Protein AF-A0A165GJ46-F1 (afdb_monomer_lite)

Radius of gyration: 22.39 Å; chains: 1; bounding box: 51×37×83 Å

Secondary structure (DSSP, 8-state):
---SSSTTSHHHHHHHHHHTT-HHHHHHHHHHHHTSSS-S-HHHHHHHHHHHHHHHHHHT-HHHHHHHHHHHGGGTTT-HHHHHHHHHHHHHTT-HHHHHHHHHHHHHSS---HHHHHHHHHHHHHHHHH-SSHHHHHHHHHHHHHHHHHHHHS---SSS---PPP-----------HHHHHHHHHTTT--HHHHHHHHHHHHTTSPPGGGGTT-PPP------

Structure (mmCIF, N/CA/C/O backbone):
data_AF-A0A165GJ46-F1
#
_entry.id   AF-A0A165GJ46-F1
#
loop_
_atom_site.group_PDB
_atom_site.id
_atom_site.type_symbol
_atom_site.label_atom_id
_atom_site.label_alt_id
_atom_site.label_comp_id
_atom_site.label_asym_id
_atom_site.label_entity_id
_atom_site.label_seq_id
_atom_site.pdbx_PDB_ins_code
_atom_site.Cartn_x
_atom_site.Cartn_y
_atom_site.Cartn_z
_atom_site.occupancy
_atom_site.B_iso_or_equiv
_atom_site.auth_seq_id
_atom_site.auth_comp_id
_atom_site.auth_asym_id
_atom_site.auth_atom_id
_atom_site.pdbx_PDB_model_num
ATOM 1 N N . MET A 1 1 ? 28.732 -17.427 -25.981 1.00 41.09 1 MET A N 1
ATOM 2 C CA . MET A 1 1 ? 28.728 -16.667 -24.711 1.00 41.09 1 MET A CA 1
ATOM 3 C C . MET A 1 1 ? 28.560 -15.181 -25.015 1.00 41.09 1 MET A C 1
ATOM 5 O O . MET A 1 1 ? 29.563 -14.546 -25.290 1.00 41.09 1 MET A O 1
ATOM 9 N N . SER A 1 2 ? 27.341 -14.629 -25.014 1.00 41.34 2 SER A N 1
ATOM 10 C CA . SER A 1 2 ? 27.126 -13.177 -24.826 1.00 41.34 2 SER A CA 1
ATOM 11 C C . SER A 1 2 ? 25.634 -12.867 -24.630 1.00 41.34 2 SER A C 1
ATOM 13 O O . SER A 1 2 ? 24.971 -12.357 -25.520 1.00 41.34 2 SER A O 1
ATOM 15 N N . ALA A 1 3 ? 25.087 -13.240 -23.472 1.00 45.38 3 ALA A N 1
ATOM 16 C CA . ALA A 1 3 ? 23.724 -12.874 -23.059 1.00 45.38 3 ALA A CA 1
ATOM 17 C C . ALA A 1 3 ? 23.723 -11.957 -21.817 1.00 45.38 3 ALA A C 1
ATOM 19 O O . ALA A 1 3 ? 22.682 -11.662 -21.254 1.00 45.38 3 ALA A O 1
ATOM 20 N N . LYS A 1 4 ? 24.901 -11.499 -21.362 1.00 46.06 4 LYS A N 1
ATOM 21 C CA . LYS A 1 4 ? 25.075 -10.745 -20.102 1.00 46.06 4 LYS A CA 1
ATOM 22 C C . LYS A 1 4 ? 25.190 -9.222 -20.269 1.00 46.06 4 LYS A C 1
ATOM 24 O O . LYS A 1 4 ? 25.465 -8.537 -19.289 1.00 46.06 4 LYS A O 1
ATOM 29 N N . MET A 1 5 ? 25.024 -8.684 -21.481 1.00 44.44 5 MET A N 1
ATOM 30 C CA . MET A 1 5 ? 25.281 -7.261 -21.771 1.00 44.44 5 MET A CA 1
ATOM 31 C C . MET A 1 5 ? 24.045 -6.453 -22.201 1.00 44.44 5 MET A C 1
ATOM 33 O O . MET A 1 5 ? 24.170 -5.250 -22.395 1.00 44.44 5 MET A O 1
ATOM 37 N N . VAL A 1 6 ? 22.867 -7.080 -22.311 1.00 49.38 6 VAL A N 1
ATOM 38 C CA . VAL A 1 6 ? 21.613 -6.415 -22.733 1.00 49.38 6 VAL A CA 1
ATOM 39 C C . VAL A 1 6 ? 20.803 -5.884 -21.536 1.00 49.38 6 VAL A C 1
ATOM 41 O O . VAL A 1 6 ? 20.175 -4.836 -21.642 1.00 49.38 6 VAL A O 1
ATOM 44 N N . MET A 1 7 ? 20.982 -6.494 -20.358 1.00 48.94 7 MET A N 1
ATOM 45 C CA . MET A 1 7 ? 20.352 -6.182 -19.059 1.00 48.94 7 MET A CA 1
ATOM 46 C C . MET A 1 7 ? 20.616 -4.767 -18.482 1.00 48.94 7 MET A C 1
ATOM 48 O O . MET A 1 7 ? 20.372 -4.521 -17.305 1.00 48.94 7 MET A O 1
ATOM 52 N N . LYS A 1 8 ? 21.207 -3.835 -19.243 1.00 59.28 8 LYS A N 1
ATOM 53 C CA . LYS A 1 8 ? 21.645 -2.519 -18.733 1.00 59.28 8 LYS A CA 1
ATOM 54 C C . LYS A 1 8 ? 21.019 -1.313 -19.421 1.00 59.28 8 LYS A C 1
ATOM 56 O O . LYS A 1 8 ? 21.203 -0.212 -18.913 1.00 59.28 8 LYS A O 1
ATOM 61 N N . THR A 1 9 ? 20.312 -1.480 -20.537 1.00 75.50 9 THR A N 1
ATOM 62 C CA . THR A 1 9 ? 19.780 -0.320 -21.270 1.00 75.50 9 THR A CA 1
ATOM 63 C C . THR A 1 9 ? 18.402 0.081 -20.755 1.00 75.50 9 THR A C 1
ATOM 65 O O . THR A 1 9 ? 18.239 1.223 -20.340 1.00 75.50 9 THR A O 1
ATOM 68 N N . ALA A 1 10 ? 17.451 -0.858 -20.686 1.00 84.62 10 ALA A N 1
ATOM 69 C CA . ALA A 1 10 ? 16.065 -0.557 -20.320 1.00 84.62 10 ALA A CA 1
ATOM 70 C C . ALA A 1 10 ? 15.918 -0.113 -18.855 1.00 84.62 10 ALA A C 1
ATOM 72 O O . ALA A 1 10 ? 15.343 0.936 -18.597 1.00 84.62 10 ALA A O 1
ATOM 73 N N . ASP A 1 11 ? 16.496 -0.836 -17.889 1.00 86.31 11 ASP A N 1
ATOM 74 C CA . ASP A 1 11 ? 16.433 -0.455 -16.462 1.00 86.31 11 ASP A CA 1
ATOM 75 C C . ASP A 1 11 ? 17.056 0.928 -16.195 1.00 86.31 11 ASP A C 1
ATOM 77 O O . ASP A 1 11 ? 16.503 1.770 -15.479 1.00 86.31 11 ASP A O 1
ATOM 81 N N . PHE A 1 12 ? 18.202 1.196 -16.833 1.00 89.56 12 PHE A N 1
ATOM 82 C CA . PHE A 1 12 ? 18.866 2.493 -16.755 1.00 89.56 12 PHE A CA 1
ATOM 83 C C . PHE A 1 12 ? 18.021 3.595 -17.392 1.00 89.56 12 PHE A C 1
ATOM 85 O O . PHE A 1 12 ? 17.903 4.680 -16.825 1.00 89.56 12 PHE A O 1
ATOM 92 N N . GLU A 1 13 ? 17.430 3.330 -18.555 1.00 93.56 13 GLU A N 1
ATOM 93 C CA . GLU A 1 13 ? 16.580 4.279 -19.262 1.00 93.56 13 GLU A CA 1
ATOM 94 C C . GLU A 1 13 ? 15.310 4.586 -18.469 1.00 93.56 13 GLU A C 1
ATOM 96 O O . GLU A 1 13 ? 15.042 5.757 -18.214 1.00 93.56 13 GLU A O 1
ATOM 101 N N . ILE A 1 14 ? 14.603 3.570 -17.970 1.00 94.44 14 ILE A N 1
ATOM 102 C CA . ILE A 1 14 ? 13.437 3.715 -17.087 1.00 94.44 14 ILE A CA 1
ATOM 103 C C . ILE A 1 14 ? 13.798 4.576 -15.871 1.00 94.44 14 ILE A C 1
ATOM 105 O O . ILE A 1 14 ? 13.123 5.567 -15.579 1.00 94.44 14 ILE A O 1
ATOM 109 N N . SER A 1 15 ? 14.906 4.253 -15.197 1.00 93.62 15 SER A N 1
ATOM 110 C CA . SER A 1 15 ? 15.394 5.017 -14.045 1.00 93.62 15 SER A CA 1
ATOM 111 C C . SER A 1 15 ? 15.750 6.463 -14.416 1.00 93.62 15 SER A C 1
ATOM 113 O O . SER A 1 15 ? 15.453 7.394 -13.664 1.00 93.62 15 SER A O 1
ATOM 115 N N . SER A 1 16 ? 16.360 6.678 -15.585 1.00 95.88 16 SER A N 1
ATOM 116 C CA . SER A 1 16 ? 16.730 8.002 -16.096 1.00 95.88 16 SER A CA 1
ATOM 117 C C . SER A 1 16 ? 15.502 8.851 -16.430 1.00 95.88 16 SER A C 1
ATOM 119 O O . SER A 1 16 ? 15.428 10.013 -16.024 1.00 95.88 16 SER A O 1
ATOM 121 N N . LEU A 1 17 ? 14.518 8.268 -17.119 1.00 97.12 17 LEU A N 1
ATOM 122 C CA . LEU A 1 17 ? 13.244 8.900 -17.454 1.00 97.12 17 LEU A CA 1
ATOM 123 C C . LEU A 1 17 ? 12.489 9.285 -16.179 1.00 97.12 17 LEU A C 1
ATOM 125 O O . LEU A 1 17 ? 12.048 10.429 -16.045 1.00 97.12 17 LEU A O 1
ATOM 129 N N . TYR A 1 18 ? 12.414 8.374 -15.202 1.00 96.56 18 TYR A N 1
ATOM 130 C CA . TYR A 1 18 ? 11.796 8.649 -13.907 1.00 96.56 18 TYR A CA 1
ATOM 131 C C . TYR A 1 18 ? 12.499 9.801 -13.173 1.00 96.56 18 TYR A C 1
ATOM 133 O O . TYR A 1 18 ? 11.841 10.737 -12.713 1.00 96.56 18 TYR A O 1
ATOM 141 N N . ALA A 1 19 ? 13.836 9.789 -13.113 1.00 96.38 19 ALA A N 1
ATOM 142 C CA . ALA A 1 19 ? 14.624 10.842 -12.468 1.00 96.38 19 ALA A CA 1
ATOM 143 C C . ALA A 1 19 ? 14.459 12.218 -13.141 1.00 96.38 19 ALA A C 1
ATOM 145 O O . ALA A 1 19 ? 14.537 13.248 -12.472 1.00 96.38 19 ALA A O 1
ATOM 146 N N . ARG A 1 20 ? 14.191 12.247 -14.451 1.00 97.50 20 ARG A N 1
ATOM 147 C CA . ARG A 1 20 ? 13.897 13.462 -15.231 1.00 97.50 20 ARG A CA 1
ATOM 148 C C . ARG A 1 20 ? 12.418 13.862 -15.207 1.00 97.50 20 ARG A C 1
ATOM 150 O O . ARG A 1 20 ? 12.025 14.752 -15.957 1.00 97.50 20 ARG A O 1
ATOM 157 N N . ALA A 1 21 ? 11.602 13.216 -14.372 1.00 96.75 21 ALA A N 1
ATOM 158 C CA . ALA A 1 21 ? 10.156 13.413 -14.285 1.00 96.75 21 ALA A CA 1
ATOM 159 C C . ALA A 1 21 ? 9.389 13.140 -15.597 1.00 96.75 21 ALA A C 1
ATOM 161 O O . ALA A 1 21 ? 8.263 13.604 -15.780 1.00 96.75 21 ALA A O 1
ATOM 162 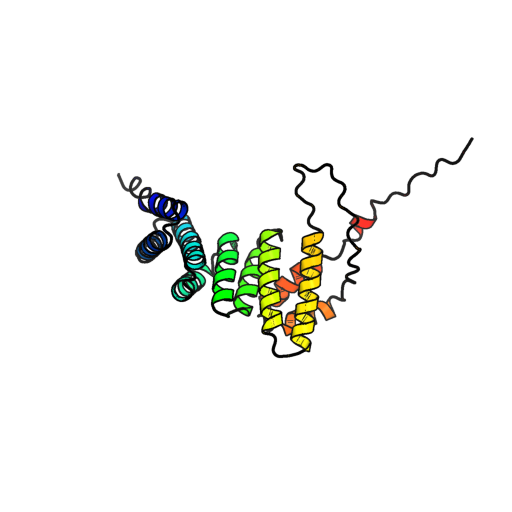N N . GLN A 1 22 ? 9.960 12.343 -16.502 1.00 98.00 22 GLN A N 1
ATOM 163 C CA . GLN A 1 22 ? 9.315 11.887 -17.736 1.00 98.00 22 GLN A CA 1
ATOM 164 C C . GLN A 1 22 ? 8.471 10.634 -17.454 1.00 98.00 22 GLN A C 1
ATOM 166 O O . GLN A 1 22 ? 8.679 9.572 -18.035 1.00 98.00 22 GLN A O 1
ATOM 171 N N . TYR A 1 23 ? 7.518 10.754 -16.523 1.00 98.12 23 TYR A N 1
ATOM 172 C CA . TYR A 1 23 ? 6.793 9.611 -15.954 1.00 98.12 23 TYR A CA 1
ATOM 173 C C . TYR A 1 23 ? 5.955 8.839 -16.974 1.00 98.12 23 TYR A C 1
ATOM 175 O O . TYR A 1 23 ? 5.838 7.627 -16.851 1.00 98.12 23 TYR A O 1
ATOM 183 N N . ARG A 1 24 ? 5.375 9.518 -17.978 1.00 98.25 24 ARG A N 1
ATOM 184 C CA . ARG A 1 24 ? 4.595 8.852 -19.036 1.00 98.25 24 ARG A CA 1
ATOM 185 C C . ARG A 1 24 ? 5.492 7.928 -19.854 1.00 98.25 24 ARG A C 1
ATOM 187 O O . ARG A 1 24 ? 5.213 6.745 -19.933 1.00 98.25 24 ARG A O 1
ATOM 194 N N . SER A 1 25 ? 6.612 8.448 -20.351 1.00 97.75 25 SER A N 1
ATOM 195 C CA . SER A 1 25 ? 7.584 7.664 -21.117 1.00 97.75 25 SER A CA 1
ATOM 196 C C . SER A 1 25 ? 8.204 6.534 -20.292 1.00 97.75 25 SER A C 1
ATOM 198 O O . SER A 1 25 ? 8.386 5.437 -20.808 1.00 97.75 25 SER A O 1
ATOM 200 N N . ALA A 1 26 ? 8.494 6.778 -19.008 1.00 97.62 26 ALA A N 1
ATOM 201 C CA . ALA A 1 26 ? 8.955 5.730 -18.099 1.00 97.62 26 ALA A CA 1
ATOM 202 C C . ALA A 1 26 ? 7.902 4.622 -17.930 1.00 97.62 26 ALA A C 1
ATOM 204 O O . ALA A 1 26 ? 8.247 3.447 -17.980 1.00 97.62 26 ALA A O 1
ATOM 205 N N . LEU A 1 27 ? 6.626 4.989 -17.757 1.00 97.75 27 LEU A N 1
ATOM 206 C CA . LEU A 1 27 ? 5.527 4.035 -17.625 1.00 97.75 27 LEU A CA 1
ATOM 207 C C . LEU A 1 27 ? 5.319 3.226 -18.907 1.00 97.75 27 LEU A C 1
ATOM 209 O O . LEU A 1 27 ? 5.202 2.011 -18.823 1.00 97.75 27 LEU A O 1
ATOM 213 N N . ASP A 1 28 ? 5.311 3.876 -20.071 1.00 97.12 28 ASP A N 1
ATOM 214 C CA . ASP A 1 28 ? 5.130 3.201 -21.361 1.00 97.12 28 ASP A CA 1
ATOM 215 C C . ASP A 1 28 ? 6.230 2.148 -21.583 1.00 97.12 28 ASP A C 1
ATOM 217 O O . ASP A 1 28 ? 5.941 1.021 -21.983 1.00 97.12 28 ASP A O 1
ATOM 221 N N . LEU A 1 29 ? 7.482 2.481 -21.243 1.00 95.00 29 LEU A N 1
ATOM 222 C CA . LEU A 1 29 ? 8.604 1.546 -21.317 1.00 95.00 29 LEU A CA 1
ATOM 223 C C . LEU A 1 29 ? 8.487 0.416 -20.281 1.00 95.00 29 LEU A C 1
ATOM 225 O O . LEU A 1 29 ? 8.716 -0.739 -20.618 1.00 95.00 29 LEU A O 1
ATOM 229 N N . VAL A 1 30 ? 8.073 0.716 -19.043 1.00 95.25 30 VAL A N 1
ATOM 230 C CA . VAL A 1 30 ? 7.799 -0.314 -18.023 1.00 95.25 30 VAL A CA 1
ATOM 231 C C . VAL A 1 30 ? 6.732 -1.297 -18.502 1.00 95.25 30 VAL A C 1
ATOM 233 O O . VAL A 1 30 ? 6.916 -2.500 -18.360 1.00 95.25 30 VAL A O 1
ATOM 236 N N . LEU A 1 31 ? 5.622 -0.808 -19.059 1.00 94.81 31 LEU A N 1
ATOM 237 C CA . LEU A 1 31 ? 4.542 -1.664 -19.551 1.00 94.81 31 LEU A CA 1
ATOM 238 C C . LEU A 1 31 ? 5.017 -2.536 -20.719 1.00 94.81 31 LEU A C 1
ATOM 240 O O . LEU A 1 31 ? 4.755 -3.735 -20.712 1.00 94.81 31 LEU A O 1
ATOM 244 N N . ALA A 1 32 ? 5.785 -1.968 -21.653 1.00 92.88 32 ALA A N 1
ATOM 245 C CA . ALA A 1 32 ? 6.376 -2.723 -22.754 1.00 92.88 32 ALA A CA 1
ATOM 246 C C . ALA A 1 32 ? 7.320 -3.837 -22.267 1.00 92.88 32 ALA A C 1
ATOM 248 O O . ALA A 1 32 ? 7.301 -4.935 -22.815 1.00 92.88 32 ALA A O 1
ATOM 249 N N . GLU A 1 33 ? 8.120 -3.586 -21.227 1.00 91.44 33 GLU A N 1
ATOM 250 C CA . GLU A 1 33 ? 8.994 -4.600 -20.620 1.00 91.44 33 GLU A CA 1
ATOM 251 C C . GLU A 1 33 ? 8.205 -5.668 -19.843 1.00 91.44 33 GLU A C 1
ATOM 253 O O . GLU A 1 33 ? 8.559 -6.844 -19.876 1.00 91.44 33 GLU A O 1
ATOM 258 N N . LEU A 1 34 ? 7.104 -5.299 -19.177 1.00 90.50 34 LEU A N 1
ATOM 259 C CA . LEU A 1 34 ? 6.235 -6.251 -18.469 1.00 90.50 34 LEU A CA 1
ATOM 260 C C . LEU A 1 34 ? 5.458 -7.177 -19.419 1.00 90.50 34 LEU A C 1
ATOM 262 O O . LEU A 1 34 ? 5.114 -8.291 -19.028 1.00 90.50 34 LEU A O 1
ATOM 266 N N . GLU A 1 35 ? 5.173 -6.730 -20.644 1.00 88.25 35 GLU A N 1
ATOM 267 C CA . GLU A 1 35 ? 4.519 -7.535 -21.685 1.00 88.25 35 GLU A CA 1
ATOM 268 C C . GLU A 1 35 ? 5.458 -8.574 -22.321 1.00 88.25 35 GLU A C 1
ATOM 270 O O . GLU A 1 35 ? 4.993 -9.513 -22.974 1.00 88.25 35 GLU A O 1
ATOM 275 N N . GLN A 1 36 ? 6.774 -8.454 -22.121 1.00 83.50 36 GLN A N 1
ATOM 276 C CA . GLN A 1 36 ? 7.722 -9.452 -22.604 1.00 83.50 36 GLN A CA 1
ATOM 277 C C . GLN A 1 36 ? 7.578 -10.748 -21.792 1.00 83.50 36 GLN A C 1
ATOM 279 O O . GLN A 1 36 ? 7.636 -10.759 -20.565 1.00 83.50 36 GLN A O 1
ATOM 284 N N . THR A 1 37 ? 7.379 -11.861 -22.506 1.00 56.25 37 THR A N 1
ATOM 285 C CA . THR A 1 37 ? 6.905 -13.158 -21.980 1.00 56.25 37 THR A CA 1
ATOM 286 C C . THR A 1 37 ? 7.739 -13.763 -20.841 1.00 56.25 37 THR A C 1
ATOM 288 O O . THR A 1 37 ? 7.234 -14.622 -20.122 1.00 56.25 37 THR A O 1
ATOM 291 N N . GLU A 1 38 ? 8.986 -13.331 -20.644 1.00 60.88 38 GLU A N 1
ATOM 292 C CA . GLU A 1 38 ? 9.798 -13.716 -19.489 1.00 60.88 38 GLU A CA 1
ATOM 293 C C . GLU A 1 38 ? 10.608 -12.518 -18.980 1.00 60.88 38 GLU A C 1
ATOM 295 O O . GLU A 1 38 ? 11.532 -12.068 -19.662 1.00 60.88 38 GLU A O 1
ATOM 300 N N . PRO A 1 39 ? 10.321 -12.015 -17.767 1.00 64.75 39 PRO A N 1
ATOM 301 C CA . PRO A 1 39 ? 11.187 -11.039 -17.133 1.00 64.75 39 PRO A CA 1
ATOM 302 C C . PRO A 1 39 ? 12.569 -11.658 -16.926 1.00 64.75 39 PRO A C 1
ATOM 304 O O . PRO A 1 39 ? 12.683 -12.744 -16.355 1.00 64.75 39 PRO A O 1
ATOM 307 N N . GLU A 1 40 ? 13.622 -10.941 -17.320 1.00 69.31 40 GLU A N 1
ATOM 308 C CA . GLU A 1 40 ? 15.013 -11.418 -17.244 1.00 69.31 40 GLU A CA 1
ATOM 309 C C . GLU A 1 40 ? 15.414 -11.915 -15.838 1.00 69.31 40 GLU A C 1
ATOM 311 O O . GLU A 1 40 ? 16.296 -12.761 -15.687 1.00 69.31 40 GLU A O 1
ATOM 316 N N . SER A 1 41 ? 14.769 -11.390 -14.789 1.00 81.94 41 SER A N 1
ATOM 317 C CA . SER A 1 41 ? 14.876 -11.874 -13.410 1.00 81.94 41 SER A CA 1
ATOM 318 C C . SER A 1 41 ? 13.657 -11.474 -12.572 1.00 81.94 41 SER A C 1
ATOM 320 O O . SER A 1 41 ? 12.942 -10.518 -12.890 1.00 81.94 41 SER A O 1
ATOM 322 N N . LYS A 1 42 ? 13.444 -12.166 -11.443 1.00 84.75 42 LYS A N 1
ATOM 323 C CA . LYS A 1 42 ? 12.391 -11.818 -10.471 1.00 84.75 42 LYS A CA 1
ATOM 324 C C . LYS A 1 42 ? 12.621 -10.435 -9.861 1.00 84.75 42 LYS A C 1
ATOM 326 O O . LYS A 1 42 ? 11.667 -9.696 -9.624 1.00 84.75 42 LYS A O 1
ATOM 331 N N . GLU A 1 43 ? 13.877 -10.079 -9.609 1.00 85.69 43 GLU A N 1
ATOM 332 C CA . GLU A 1 43 ? 14.268 -8.778 -9.075 1.00 85.69 43 GLU A CA 1
ATOM 333 C C . GLU A 1 43 ? 13.989 -7.656 -10.074 1.00 85.69 43 GLU A C 1
ATOM 335 O O . GLU A 1 43 ? 13.451 -6.622 -9.676 1.00 85.69 43 GLU A O 1
ATOM 340 N N . TYR A 1 44 ? 14.293 -7.879 -11.356 1.00 87.56 44 TYR A N 1
ATOM 341 C CA . TYR A 1 44 ? 13.996 -6.924 -12.421 1.00 87.56 44 TYR A CA 1
ATOM 342 C C . TYR A 1 44 ? 12.489 -6.712 -12.573 1.00 87.56 44 TYR A C 1
ATOM 344 O O . TYR A 1 44 ? 12.024 -5.578 -12.504 1.00 87.56 44 TYR A O 1
ATOM 352 N N . TYR A 1 45 ? 11.707 -7.794 -12.630 1.00 90.38 45 TYR A N 1
ATOM 353 C CA . TYR A 1 45 ? 10.243 -7.713 -12.668 1.00 90.38 45 TYR A CA 1
ATOM 354 C C . TYR A 1 45 ? 9.670 -6.904 -11.497 1.00 90.38 45 TYR A C 1
ATOM 356 O O . TYR A 1 45 ? 8.795 -6.057 -11.662 1.00 90.38 45 TYR A O 1
ATOM 364 N N . ARG A 1 46 ? 10.200 -7.123 -10.288 1.00 90.88 46 ARG A N 1
ATOM 365 C CA . ARG A 1 46 ? 9.799 -6.369 -9.097 1.00 90.88 46 ARG A CA 1
ATOM 366 C C . ARG A 1 46 ? 10.176 -4.887 -9.202 1.00 90.88 46 ARG A C 1
ATOM 368 O O . ARG A 1 46 ? 9.391 -4.046 -8.774 1.00 90.88 46 ARG A O 1
ATOM 375 N N . SER A 1 47 ? 11.345 -4.570 -9.760 1.00 91.25 47 SER A N 1
ATOM 376 C CA . SER A 1 47 ? 11.789 -3.189 -10.011 1.00 91.25 47 SER A CA 1
ATOM 377 C C . SER A 1 47 ? 10.872 -2.467 -11.004 1.00 91.25 47 SER A C 1
ATOM 379 O O . SER A 1 47 ? 10.460 -1.330 -10.756 1.00 91.25 47 SER A O 1
ATOM 381 N N . LEU A 1 48 ? 10.485 -3.158 -12.083 1.00 93.69 48 LEU A N 1
ATOM 382 C CA . LEU A 1 48 ? 9.539 -2.659 -13.080 1.00 93.69 48 LEU A CA 1
ATOM 383 C C . LEU A 1 48 ? 8.181 -2.347 -12.449 1.00 93.69 48 LEU A C 1
ATOM 385 O O . LEU A 1 48 ? 7.679 -1.237 -12.607 1.00 93.69 48 LEU A O 1
ATOM 389 N N . LEU A 1 49 ? 7.620 -3.279 -11.672 1.00 95.19 49 LEU A N 1
ATOM 390 C CA . LEU A 1 49 ? 6.348 -3.064 -10.976 1.00 95.19 49 LEU A CA 1
ATOM 391 C C . LEU A 1 49 ? 6.404 -1.874 -10.003 1.00 95.19 49 LEU A C 1
ATOM 393 O O . LEU A 1 49 ? 5.485 -1.056 -9.994 1.00 95.19 49 LEU A O 1
ATOM 397 N N . ASP A 1 50 ? 7.469 -1.748 -9.200 1.00 94.94 50 ASP A N 1
ATOM 398 C CA . ASP A 1 50 ? 7.607 -0.646 -8.230 1.00 94.94 50 ASP A CA 1
ATOM 399 C C . ASP A 1 50 ? 7.706 0.703 -8.955 1.00 94.94 50 ASP A C 1
ATOM 401 O O . ASP A 1 50 ? 7.003 1.655 -8.609 1.00 94.94 50 ASP A O 1
ATOM 405 N N . THR A 1 51 ? 8.515 0.777 -10.015 1.00 96.06 51 THR A N 1
ATOM 406 C CA . THR A 1 51 ? 8.653 1.995 -10.824 1.00 96.06 51 THR A CA 1
ATOM 407 C C . THR A 1 51 ? 7.363 2.344 -11.559 1.00 96.06 51 THR A C 1
ATOM 409 O O . THR A 1 51 ? 6.956 3.508 -11.560 1.00 96.06 51 THR A O 1
ATOM 412 N N . GLY A 1 52 ? 6.684 1.350 -12.135 1.00 97.38 52 GLY A N 1
ATOM 413 C CA . GLY A 1 52 ? 5.405 1.519 -12.820 1.00 97.38 52 GLY A CA 1
ATOM 414 C C . GLY A 1 52 ? 4.331 2.084 -11.894 1.00 97.38 52 GLY A C 1
ATOM 415 O O . GLY A 1 52 ? 3.729 3.109 -12.210 1.00 97.38 52 GLY A O 1
ATOM 416 N N . LEU A 1 53 ? 4.167 1.501 -10.701 1.00 98.00 53 LEU A N 1
ATOM 417 C CA . LEU A 1 53 ? 3.232 2.001 -9.687 1.00 98.00 53 LEU A CA 1
ATOM 418 C C . LEU A 1 53 ? 3.531 3.455 -9.305 1.00 98.00 53 LEU A C 1
ATOM 420 O O . LEU A 1 53 ? 2.621 4.285 -9.273 1.00 98.00 53 LEU A O 1
ATOM 424 N N . ARG A 1 54 ? 4.805 3.800 -9.073 1.00 97.69 54 ARG A N 1
ATOM 425 C CA . ARG A 1 54 ? 5.201 5.186 -8.768 1.00 97.69 54 ARG A CA 1
ATOM 426 C C . ARG A 1 54 ? 4.890 6.135 -9.924 1.00 97.69 54 ARG A C 1
ATOM 428 O O . ARG A 1 54 ? 4.430 7.249 -9.677 1.00 97.69 54 ARG A O 1
ATOM 435 N N . CYS A 1 55 ? 5.108 5.720 -11.173 1.00 98.31 55 CYS A N 1
ATOM 436 C CA . CYS A 1 55 ? 4.739 6.519 -12.343 1.00 98.31 55 CYS A CA 1
ATOM 437 C C . CYS A 1 55 ? 3.225 6.750 -12.405 1.00 98.31 55 CYS A C 1
ATOM 439 O O . CYS A 1 55 ? 2.801 7.892 -12.581 1.00 98.31 55 CYS A O 1
ATOM 441 N N . CYS A 1 56 ? 2.414 5.708 -12.190 1.00 98.44 56 CYS A N 1
ATOM 442 C CA . CYS A 1 56 ? 0.956 5.820 -12.133 1.00 98.44 56 CYS A CA 1
ATOM 443 C C . CYS A 1 56 ? 0.503 6.806 -11.049 1.00 98.44 56 CYS A C 1
ATOM 445 O O . CYS A 1 56 ? -0.343 7.654 -11.324 1.00 98.44 56 CYS A O 1
ATOM 447 N N . VAL A 1 57 ? 1.120 6.782 -9.860 1.00 98.00 57 VAL A N 1
ATOM 448 C CA . VAL A 1 57 ? 0.862 7.781 -8.807 1.00 98.00 57 VAL A CA 1
ATOM 449 C C . VAL A 1 57 ? 1.175 9.197 -9.295 1.00 98.00 57 VA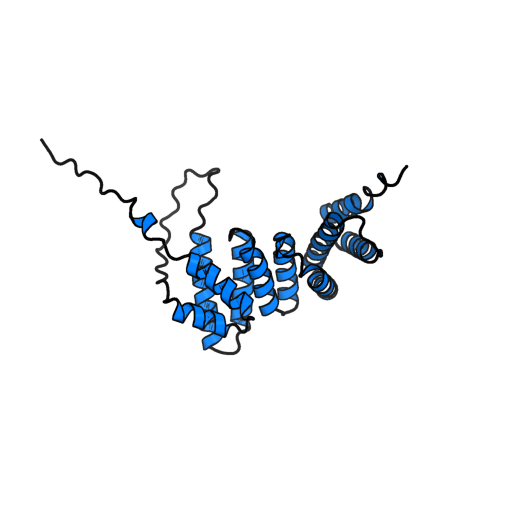L A C 1
ATOM 451 O O . VAL A 1 57 ? 0.343 10.095 -9.168 1.00 98.00 57 VAL A O 1
ATOM 454 N N . LYS A 1 58 ? 2.355 9.419 -9.890 1.00 98.19 58 LYS A N 1
ATOM 455 C CA . LYS A 1 58 ? 2.767 10.750 -10.373 1.00 98.19 58 LYS A CA 1
ATOM 456 C C . LYS A 1 58 ? 1.878 11.285 -11.493 1.00 98.19 58 LYS A C 1
ATOM 458 O O . LYS A 1 58 ? 1.646 12.490 -11.552 1.00 98.19 58 LYS A O 1
ATOM 463 N N . LEU A 1 59 ? 1.379 10.403 -12.352 1.00 97.94 59 LEU A N 1
ATOM 464 C CA . LEU A 1 59 ? 0.489 10.738 -13.463 1.00 97.94 59 LEU A CA 1
ATOM 465 C C . LEU A 1 59 ? -0.991 10.788 -13.065 1.00 97.94 59 LEU A C 1
ATOM 467 O O . LEU A 1 59 ? -1.804 11.235 -13.871 1.00 97.94 59 LEU A O 1
ATOM 471 N N . ARG A 1 60 ? -1.343 10.327 -11.856 1.00 97.56 60 ARG A N 1
ATOM 472 C CA . ARG A 1 60 ? -2.725 10.017 -11.445 1.00 97.56 60 ARG A CA 1
ATOM 473 C C . ARG A 1 60 ? -3.438 9.081 -12.430 1.00 97.56 60 ARG A C 1
ATOM 475 O O . ARG A 1 60 ? -4.634 9.211 -12.676 1.00 97.56 60 ARG A O 1
ATOM 482 N N . ASP A 1 61 ? -2.689 8.139 -12.995 1.00 98.06 61 ASP A N 1
ATOM 483 C CA . ASP A 1 61 ? -3.201 7.135 -13.927 1.00 98.06 61 ASP A CA 1
ATOM 484 C C . ASP A 1 61 ? -3.772 5.947 -13.144 1.00 98.06 61 ASP A C 1
ATOM 486 O O . ASP A 1 61 ? -3.078 4.974 -12.838 1.00 98.06 61 ASP A O 1
ATOM 490 N N . VAL A 1 62 ? -5.036 6.082 -12.738 1.00 97.69 62 VAL A N 1
ATOM 491 C CA . VAL A 1 62 ? -5.713 5.101 -11.879 1.00 97.69 62 VAL A CA 1
ATOM 492 C C . VAL A 1 62 ? -5.951 3.781 -12.611 1.00 97.69 62 VAL A C 1
ATOM 494 O O . VAL A 1 62 ? -5.806 2.724 -12.001 1.00 97.69 62 VAL A O 1
ATOM 497 N N . GLU A 1 63 ? -6.280 3.815 -13.905 1.00 97.44 63 GLU A N 1
ATOM 498 C CA . GLU A 1 63 ? -6.578 2.599 -14.668 1.00 97.44 63 GLU A CA 1
ATOM 499 C C . GLU A 1 63 ? -5.349 1.689 -14.752 1.00 97.44 63 GLU A C 1
ATOM 501 O O . GLU A 1 63 ? -5.415 0.523 -14.353 1.00 97.44 63 GLU A O 1
ATOM 506 N N . GLN A 1 64 ? -4.216 2.222 -15.220 1.00 97.62 64 GLN A N 1
ATOM 507 C CA . GLN A 1 64 ? -2.988 1.432 -15.314 1.00 97.62 64 GLN A CA 1
ATOM 508 C C . GLN A 1 64 ? -2.441 1.085 -13.933 1.00 97.62 64 GLN A C 1
ATOM 510 O O . GLN A 1 64 ? -1.977 -0.035 -13.711 1.00 97.62 64 GLN 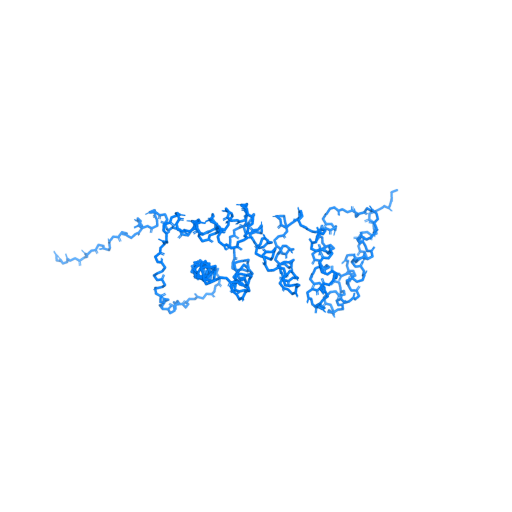A O 1
ATOM 515 N N . GLY A 1 65 ? -2.571 2.009 -12.977 1.00 97.88 65 GLY A N 1
ATOM 516 C CA . GLY A 1 65 ? -2.207 1.761 -11.590 1.00 97.88 65 GLY A CA 1
ATOM 517 C C . GLY A 1 65 ? -2.907 0.523 -11.038 1.00 97.88 65 GLY A C 1
ATOM 518 O O . GLY A 1 65 ? -2.243 -0.342 -10.476 1.00 97.88 65 GLY A O 1
ATOM 519 N N . LEU A 1 66 ? -4.224 0.392 -11.231 1.00 98.19 66 LEU A N 1
ATOM 520 C CA . LEU A 1 66 ? -4.982 -0.762 -10.744 1.00 98.19 66 LEU A CA 1
ATOM 521 C C . LEU A 1 66 ? -4.515 -2.078 -11.373 1.00 98.19 66 LEU A C 1
ATOM 523 O O . LEU A 1 66 ? -4.400 -3.073 -10.662 1.00 98.19 66 LEU A O 1
ATOM 527 N N . ARG A 1 67 ? -4.179 -2.094 -12.668 1.00 97.25 67 ARG A N 1
ATOM 528 C CA . ARG A 1 67 ? -3.619 -3.297 -13.308 1.00 97.25 67 ARG A CA 1
ATOM 529 C C . ARG A 1 67 ? -2.300 -3.718 -12.655 1.00 97.25 67 ARG A C 1
ATOM 531 O O . ARG A 1 67 ? -2.117 -4.890 -12.338 1.00 97.25 67 ARG A O 1
ATOM 538 N N . LEU A 1 68 ? -1.407 -2.763 -12.392 1.00 97.06 68 LEU A N 1
ATOM 539 C CA . LEU A 1 68 ? -0.127 -3.027 -11.723 1.00 97.06 68 LEU A CA 1
ATOM 540 C C . LEU A 1 68 ? -0.296 -3.414 -10.244 1.00 97.06 68 LEU A C 1
ATOM 542 O O . LEU A 1 68 ? 0.467 -4.234 -9.730 1.00 97.06 68 LEU A O 1
ATOM 546 N N . VAL A 1 69 ? -1.300 -2.865 -9.555 1.00 97.69 69 VAL A N 1
ATOM 547 C CA . VAL A 1 69 ? -1.675 -3.264 -8.188 1.00 97.69 69 VAL A CA 1
ATOM 548 C C . VAL A 1 69 ? -2.019 -4.751 -8.162 1.00 97.69 69 VAL A C 1
ATOM 550 O O . VAL A 1 69 ? -1.454 -5.484 -7.357 1.00 97.69 69 VAL A O 1
ATOM 553 N N . GLU A 1 70 ? -2.871 -5.220 -9.075 1.00 95.88 70 GLU A N 1
ATOM 554 C CA . GLU A 1 70 ? -3.251 -6.636 -9.150 1.00 95.88 70 GLU A CA 1
ATOM 555 C C . GLU A 1 70 ? -2.043 -7.550 -9.427 1.00 95.88 70 GLU A C 1
ATOM 557 O O . GLU A 1 70 ? -1.868 -8.564 -8.753 1.00 95.88 70 GLU A O 1
ATOM 562 N N . LEU A 1 71 ? -1.149 -7.155 -10.342 1.00 94.19 71 LEU A N 1
ATOM 563 C CA . LEU A 1 71 ? 0.067 -7.915 -10.682 1.00 94.19 71 LEU A CA 1
ATOM 564 C C . LEU A 1 71 ? 1.128 -7.955 -9.568 1.00 94.19 71 LEU A C 1
ATOM 566 O O . LEU A 1 71 ? 2.043 -8.784 -9.611 1.00 94.19 71 LEU A O 1
ATOM 570 N N . SER A 1 72 ? 1.049 -7.037 -8.604 1.00 94.56 72 SER A N 1
ATOM 571 C CA . SER A 1 72 ? 2.048 -6.869 -7.545 1.00 94.56 72 SER A CA 1
ATOM 572 C C . SER A 1 72 ? 1.617 -7.394 -6.176 1.00 94.56 72 SER A C 1
ATOM 574 O O . SER A 1 72 ? 2.451 -7.433 -5.270 1.00 94.56 72 SER A O 1
ATOM 576 N N . ARG A 1 73 ? 0.353 -7.807 -6.011 1.00 93.06 73 ARG A N 1
ATOM 577 C CA . ARG A 1 73 ? -0.242 -8.213 -4.722 1.00 93.06 73 ARG A CA 1
ATOM 578 C C . ARG A 1 73 ? 0.578 -9.238 -3.944 1.00 93.06 73 ARG A C 1
ATOM 580 O O . ARG A 1 73 ? 0.761 -9.103 -2.738 1.00 93.06 73 ARG A O 1
ATOM 587 N N . ASP A 1 74 ? 1.107 -10.237 -4.637 1.00 91.50 74 ASP A N 1
ATOM 588 C CA . ASP A 1 74 ? 1.919 -11.321 -4.077 1.00 91.50 74 ASP A CA 1
ATOM 589 C C . ASP A 1 74 ? 3.336 -10.891 -3.650 1.00 91.50 74 ASP A C 1
ATOM 591 O O . ASP A 1 74 ? 4.087 -11.714 -3.139 1.00 91.50 74 ASP A O 1
ATOM 595 N N . LYS A 1 75 ? 3.724 -9.630 -3.885 1.00 90.88 75 LYS A N 1
ATOM 596 C CA . LYS A 1 75 ? 5.079 -9.104 -3.633 1.00 90.88 75 LYS A CA 1
ATOM 597 C C . LYS A 1 75 ? 5.123 -8.021 -2.557 1.00 90.88 75 LYS A C 1
ATOM 599 O O . LYS A 1 75 ? 6.209 -7.528 -2.240 1.00 90.88 75 LYS A O 1
ATOM 604 N N . TRP A 1 76 ? 3.981 -7.609 -2.007 1.00 91.19 76 TRP A N 1
ATOM 605 C CA . TRP A 1 76 ? 3.917 -6.517 -1.025 1.00 91.19 76 TRP A CA 1
ATOM 606 C C . TRP A 1 76 ? 4.631 -6.848 0.295 1.00 91.19 76 TRP A C 1
ATOM 608 O O . TRP A 1 76 ? 5.173 -5.958 0.947 1.00 91.19 76 TRP A O 1
ATOM 618 N N . ASP A 1 77 ? 4.686 -8.126 0.661 1.00 84.38 77 ASP A N 1
ATOM 619 C CA . ASP A 1 77 ? 5.406 -8.664 1.822 1.00 84.38 77 ASP A CA 1
ATOM 620 C C . ASP A 1 77 ? 6.938 -8.501 1.716 1.00 84.38 77 ASP A C 1
ATOM 622 O O . ASP A 1 77 ? 7.641 -8.182 2.685 1.00 84.38 77 ASP A O 1
ATOM 626 N N . THR A 1 78 ? 7.475 -8.677 0.509 1.00 85.69 78 THR A N 1
ATOM 627 C CA . THR A 1 78 ? 8.906 -8.567 0.219 1.00 85.69 78 THR A CA 1
ATOM 628 C C . THR A 1 78 ? 9.314 -7.158 -0.202 1.00 85.69 78 THR A C 1
ATOM 630 O O . THR A 1 78 ? 10.478 -6.792 -0.007 1.00 85.69 78 THR A O 1
ATOM 633 N N . SER A 1 79 ? 8.376 -6.349 -0.709 1.00 88.25 79 SER A N 1
ATOM 634 C CA . SER A 1 79 ? 8.587 -4.959 -1.127 1.00 88.25 79 SER A CA 1
ATOM 635 C C . SER A 1 79 ? 7.602 -3.987 -0.453 1.00 88.25 79 SER A C 1
ATOM 637 O O . SER A 1 79 ? 6.568 -3.630 -1.021 1.00 88.25 79 SER A O 1
ATOM 639 N N . PRO A 1 80 ? 7.942 -3.487 0.749 1.00 88.50 80 PRO A N 1
ATOM 640 C CA . PRO A 1 80 ? 7.137 -2.514 1.490 1.00 88.50 80 PRO A CA 1
ATOM 641 C C . PRO A 1 80 ? 6.801 -1.233 0.721 1.00 88.50 80 PRO A C 1
ATOM 643 O O . PRO A 1 80 ? 5.692 -0.714 0.830 1.00 88.50 80 PRO A O 1
ATOM 646 N N . SER A 1 81 ? 7.754 -0.714 -0.065 1.00 90.06 81 SER A N 1
ATOM 647 C CA . SER A 1 81 ? 7.533 0.484 -0.884 1.00 90.06 81 SER A CA 1
ATOM 648 C C . SER A 1 81 ? 6.449 0.253 -1.928 1.00 90.06 81 SER A C 1
ATOM 650 O O . SER A 1 81 ? 5.634 1.140 -2.169 1.00 90.06 81 SER A O 1
ATOM 652 N N . MET A 1 82 ? 6.410 -0.952 -2.497 1.00 93.88 82 MET A N 1
ATOM 653 C CA . MET A 1 82 ? 5.449 -1.339 -3.518 1.00 93.88 82 MET A CA 1
ATOM 654 C C . MET A 1 82 ? 4.045 -1.424 -2.928 1.00 93.88 82 MET A C 1
ATOM 656 O O . MET A 1 82 ? 3.135 -0.814 -3.475 1.00 93.88 82 MET A O 1
ATOM 660 N N . GLY A 1 83 ? 3.880 -2.094 -1.780 1.00 94.50 83 GLY A N 1
ATOM 661 C CA . GLY A 1 83 ? 2.587 -2.164 -1.088 1.00 94.50 83 GLY A CA 1
ATOM 662 C C . GLY A 1 83 ? 2.078 -0.787 -0.646 1.00 94.50 83 GLY A C 1
ATOM 663 O O . GLY A 1 83 ? 0.915 -0.456 -0.865 1.00 94.50 83 GLY A O 1
ATOM 664 N N . SER A 1 84 ? 2.965 0.069 -0.124 1.00 93.25 84 SER A N 1
ATOM 665 C CA . SER A 1 84 ? 2.611 1.452 0.226 1.00 93.25 84 SER A CA 1
ATOM 666 C C . SER A 1 84 ? 2.186 2.263 -1.006 1.00 93.25 84 SER A C 1
ATOM 668 O O . SER A 1 84 ? 1.174 2.955 -0.958 1.00 93.25 84 SER A O 1
ATOM 670 N N . THR A 1 85 ? 2.904 2.151 -2.129 1.00 96.50 85 THR A N 1
ATOM 671 C CA . THR A 1 85 ? 2.552 2.849 -3.382 1.00 96.50 85 THR A CA 1
ATOM 672 C C . THR A 1 85 ? 1.247 2.309 -3.978 1.00 96.50 85 THR A C 1
ATOM 674 O O . THR A 1 85 ? 0.407 3.077 -4.442 1.00 96.50 85 THR A O 1
ATOM 677 N N . ALA A 1 86 ? 1.035 0.992 -3.920 1.00 97.44 86 ALA A N 1
ATOM 678 C CA . ALA A 1 86 ? -0.213 0.351 -4.323 1.00 97.44 86 ALA A CA 1
ATOM 679 C C . ALA A 1 86 ? -1.402 0.863 -3.498 1.00 97.44 86 ALA A C 1
ATOM 681 O O . ALA A 1 86 ? -2.467 1.117 -4.059 1.00 97.44 86 ALA A O 1
ATOM 682 N N . SER A 1 87 ? -1.210 1.092 -2.193 1.00 97.25 87 SER A N 1
ATOM 683 C CA . SER A 1 87 ? -2.245 1.687 -1.344 1.00 97.25 87 SER A CA 1
ATOM 684 C C . SER A 1 87 ? -2.661 3.086 -1.817 1.00 97.25 87 SER A C 1
ATOM 686 O O . SER A 1 87 ? -3.852 3.377 -1.853 1.00 97.25 87 SER A O 1
ATOM 688 N N . GLU A 1 88 ? -1.725 3.922 -2.284 1.00 97.62 88 GLU A N 1
ATOM 689 C CA . GLU A 1 88 ? -2.049 5.251 -2.826 1.00 97.62 88 GLU A CA 1
ATOM 690 C C . GLU A 1 88 ? -2.912 5.156 -4.092 1.00 97.62 88 GLU A C 1
ATOM 692 O O . GLU A 1 88 ? -3.896 5.884 -4.227 1.00 97.62 88 GLU A O 1
ATOM 697 N N . ILE A 1 89 ? -2.596 4.225 -5.001 1.00 98.25 89 ILE A N 1
ATOM 698 C CA . ILE A 1 89 ? -3.432 3.944 -6.181 1.00 98.25 89 ILE A CA 1
ATOM 699 C C . ILE A 1 89 ? -4.838 3.495 -5.762 1.00 98.25 89 ILE A C 1
ATOM 701 O O . ILE A 1 89 ? -5.833 3.985 -6.300 1.00 98.25 89 ILE A O 1
ATOM 705 N N . LEU A 1 90 ? -4.927 2.579 -4.795 1.00 98.06 90 LEU A N 1
ATOM 706 C CA . LEU A 1 90 ? -6.198 2.053 -4.299 1.00 98.06 90 LEU A CA 1
ATOM 707 C C . LEU A 1 90 ? -7.062 3.165 -3.688 1.00 98.06 90 LEU A C 1
ATOM 709 O O . LEU A 1 90 ? -8.245 3.251 -4.020 1.00 98.06 90 LEU A O 1
ATOM 713 N N . LEU A 1 91 ? -6.470 4.083 -2.916 1.00 97.62 91 LEU A N 1
ATOM 714 C CA . LEU A 1 91 ? -7.164 5.273 -2.411 1.00 97.62 91 LEU A CA 1
ATOM 715 C C . LEU A 1 91 ? -7.665 6.176 -3.543 1.00 97.62 91 LEU A C 1
ATOM 717 O O . LEU A 1 91 ? -8.828 6.574 -3.528 1.00 97.62 91 LEU A O 1
ATOM 721 N N . MET A 1 92 ? -6.837 6.453 -4.557 1.00 97.00 92 MET A N 1
ATOM 722 C CA . MET A 1 92 ? -7.261 7.250 -5.720 1.00 97.00 92 MET A CA 1
ATOM 723 C C . MET A 1 92 ? -8.402 6.594 -6.511 1.00 97.00 92 MET A C 1
ATOM 725 O O . MET A 1 92 ? -9.195 7.299 -7.129 1.00 97.00 92 MET A O 1
ATOM 729 N N . SER A 1 93 ? -8.502 5.262 -6.482 1.00 97.00 93 SER A N 1
ATOM 730 C CA . SER A 1 93 ? -9.597 4.507 -7.107 1.00 97.00 93 SER A CA 1
ATOM 731 C C . SER A 1 93 ? -10.863 4.381 -6.248 1.00 97.00 93 SER A C 1
ATOM 733 O O . SER A 1 93 ? -11.859 3.834 -6.714 1.00 97.00 93 SER A O 1
ATOM 735 N N . GLY A 1 94 ? -10.831 4.838 -4.992 1.00 94.88 94 GLY A N 1
ATOM 736 C CA . GLY A 1 94 ? -11.924 4.664 -4.030 1.00 94.88 94 GLY A CA 1
ATOM 737 C C . GLY A 1 94 ? -11.999 3.275 -3.380 1.00 94.88 94 GLY A C 1
ATOM 738 O O . GLY A 1 94 ? -12.900 3.032 -2.583 1.00 94.88 94 GLY A O 1
ATOM 739 N N . ARG A 1 95 ? -11.051 2.370 -3.657 1.00 95.06 95 ARG A N 1
ATOM 740 C CA . ARG A 1 95 ? -10.940 1.036 -3.036 1.00 95.06 95 ARG A CA 1
ATOM 741 C C . ARG A 1 95 ? -10.264 1.127 -1.662 1.00 95.06 95 ARG A C 1
ATOM 743 O O . ARG A 1 95 ? -9.157 0.635 -1.456 1.00 95.06 95 ARG A O 1
ATOM 750 N N . VAL A 1 96 ? -10.906 1.817 -0.723 1.00 94.88 96 VAL A N 1
ATOM 751 C CA . VAL A 1 96 ? -10.267 2.214 0.543 1.00 94.88 96 VAL A CA 1
ATOM 752 C C . VAL A 1 96 ? -9.975 1.036 1.472 1.00 94.88 96 VAL A C 1
ATOM 754 O O . VAL A 1 96 ? -8.912 1.000 2.090 1.00 94.88 96 VAL A O 1
ATOM 757 N N . THR A 1 97 ? -10.857 0.040 1.536 1.00 93.56 97 THR A N 1
ATOM 758 C CA . THR A 1 97 ? -10.613 -1.188 2.309 1.00 93.56 97 THR A CA 1
ATOM 759 C C . THR A 1 97 ? -9.380 -1.932 1.798 1.00 93.56 97 THR A C 1
ATOM 761 O O . THR A 1 97 ? -8.494 -2.255 2.584 1.00 93.56 97 THR A O 1
ATOM 764 N N . ASP A 1 98 ? -9.252 -2.094 0.478 1.00 95.00 98 ASP A N 1
ATOM 765 C CA . ASP A 1 98 ? -8.069 -2.695 -0.145 1.00 95.00 98 ASP A CA 1
ATOM 766 C C . ASP A 1 98 ? -6.785 -1.897 0.152 1.00 95.00 98 ASP A C 1
ATOM 768 O O . ASP A 1 98 ? -5.708 -2.478 0.291 1.00 95.00 98 ASP A O 1
ATOM 772 N N . ALA A 1 99 ? -6.871 -0.565 0.256 1.00 96.31 99 ALA A N 1
ATOM 773 C CA . ALA A 1 99 ? -5.727 0.271 0.622 1.00 96.31 99 ALA A CA 1
ATOM 774 C C . ALA A 1 99 ? -5.274 0.035 2.075 1.00 96.31 99 ALA A C 1
ATOM 776 O O . ALA A 1 99 ? -4.070 -0.018 2.348 1.00 96.31 99 ALA A O 1
ATOM 777 N N . VAL A 1 100 ? -6.221 -0.150 3.003 1.00 95.12 100 VAL A N 1
ATOM 778 C CA . VAL A 1 100 ? -5.922 -0.555 4.387 1.00 95.12 100 VAL A CA 1
ATOM 779 C C . VAL A 1 100 ? -5.252 -1.930 4.395 1.00 95.12 100 VAL A C 1
ATOM 781 O O . VAL A 1 100 ? -4.175 -2.069 4.976 1.00 95.12 100 VAL A O 1
ATOM 784 N N . SER A 1 101 ? -5.809 -2.906 3.675 1.00 93.69 101 SER A N 1
ATOM 785 C CA . SER A 1 101 ? -5.236 -4.248 3.502 1.00 93.69 101 SER A CA 1
ATOM 786 C C . SER A 1 101 ? -3.802 -4.226 2.966 1.00 93.69 101 SER A C 1
ATOM 788 O O . SER A 1 101 ? -2.914 -4.893 3.505 1.00 93.69 101 SER A O 1
ATOM 790 N N . ALA A 1 102 ? -3.531 -3.406 1.945 1.00 94.44 102 ALA A N 1
ATOM 791 C CA . ALA A 1 102 ? -2.192 -3.250 1.382 1.00 94.44 102 ALA A CA 1
ATOM 792 C C . ALA A 1 102 ? -1.184 -2.760 2.435 1.00 94.44 102 ALA A C 1
ATOM 794 O O . ALA A 1 102 ? -0.105 -3.340 2.584 1.00 94.44 102 ALA A O 1
ATOM 795 N N . ASN A 1 103 ? -1.552 -1.743 3.219 1.00 94.62 103 ASN A N 1
ATOM 796 C CA . ASN A 1 103 ? -0.696 -1.206 4.278 1.00 94.62 103 ASN A CA 1
ATOM 797 C C . ASN A 1 103 ? -0.507 -2.183 5.448 1.00 94.62 103 ASN A C 1
ATOM 799 O O . ASN A 1 103 ? 0.599 -2.292 5.983 1.00 94.62 103 ASN A O 1
ATOM 803 N N . LEU A 1 104 ? -1.544 -2.936 5.821 1.00 93.31 104 LEU A N 1
ATOM 804 C CA . LEU A 1 104 ? -1.442 -3.972 6.850 1.00 93.31 104 LEU A CA 1
ATOM 805 C C . LEU A 1 104 ? -0.516 -5.110 6.418 1.00 93.31 104 LEU A C 1
ATOM 807 O O . LEU A 1 104 ? 0.319 -5.541 7.210 1.00 93.31 104 LEU A O 1
ATOM 811 N N . SER A 1 105 ? -0.573 -5.538 5.154 1.00 91.25 105 SER A N 1
ATOM 812 C CA . SER A 1 105 ? 0.348 -6.550 4.622 1.00 91.25 105 SER A CA 1
ATOM 813 C C . SER A 1 105 ? 1.816 -6.110 4.694 1.00 91.25 105 SER A C 1
ATOM 815 O O . SER A 1 105 ? 2.698 -6.935 4.947 1.00 91.25 105 SER A O 1
ATOM 817 N N . VAL A 1 106 ? 2.087 -4.816 4.492 1.00 90.81 106 VAL A N 1
ATOM 818 C CA . VAL A 1 106 ? 3.433 -4.240 4.631 1.00 90.81 106 VAL A CA 1
ATOM 819 C C . VAL A 1 106 ? 3.890 -4.232 6.093 1.00 90.81 106 VAL A C 1
ATOM 821 O O . VAL A 1 106 ? 5.025 -4.613 6.387 1.00 90.81 106 VAL A O 1
ATOM 824 N N . LEU A 1 107 ? 3.013 -3.812 7.009 1.00 90.19 107 LEU A N 1
ATOM 825 C CA . LEU A 1 107 ? 3.293 -3.720 8.447 1.00 90.19 107 LEU A CA 1
ATOM 826 C C . LEU A 1 107 ? 3.430 -5.090 9.131 1.00 90.19 107 LEU A C 1
ATOM 828 O O . LEU A 1 107 ? 4.107 -5.188 10.146 1.00 90.19 107 LEU A O 1
ATOM 832 N N . ASP A 1 108 ? 2.841 -6.139 8.563 1.00 87.69 108 ASP A N 1
ATOM 833 C CA . ASP A 1 108 ? 2.982 -7.530 9.016 1.00 87.69 108 ASP A CA 1
ATOM 834 C C . ASP A 1 108 ? 4.428 -8.049 8.839 1.00 87.69 108 ASP A C 1
ATOM 836 O O . ASP A 1 108 ? 4.957 -8.785 9.667 1.00 87.69 108 ASP A O 1
ATOM 840 N N . HIS A 1 109 ? 5.118 -7.603 7.782 1.00 82.25 109 HIS A N 1
ATOM 841 C CA . HIS A 1 109 ? 6.453 -8.098 7.406 1.00 82.25 109 HIS A CA 1
ATOM 842 C C . HIS A 1 109 ? 7.593 -7.131 7.733 1.00 82.25 109 HIS A C 1
ATOM 844 O O . HIS A 1 109 ? 8.764 -7.407 7.437 1.00 82.25 109 HIS A O 1
ATOM 850 N N . ARG A 1 110 ? 7.287 -5.960 8.290 1.00 77.50 110 ARG A N 1
ATOM 851 C CA . ARG A 1 110 ? 8.276 -4.942 8.648 1.00 77.50 110 ARG A CA 1
ATOM 852 C C . ARG A 1 110 ? 7.962 -4.367 10.008 1.00 77.50 110 ARG A C 1
ATOM 854 O O . ARG A 1 110 ? 6.814 -4.273 10.413 1.00 77.50 110 ARG A O 1
ATOM 861 N N . SER A 1 111 ? 8.999 -3.887 10.690 1.00 81.25 111 SER A N 1
ATOM 862 C CA . SER A 1 111 ? 8.787 -3.041 11.858 1.00 81.25 111 SER A CA 1
ATOM 863 C C . SER A 1 111 ? 7.837 -1.898 11.485 1.00 81.25 111 SER A C 1
ATOM 865 O O . SER A 1 111 ? 7.955 -1.356 10.380 1.00 81.25 111 SER A O 1
ATOM 867 N N . PRO A 1 112 ? 6.913 -1.514 12.377 1.00 84.00 112 PRO A N 1
ATOM 868 C CA . PRO A 1 112 ? 5.883 -0.539 12.064 1.00 84.00 112 PRO A CA 1
ATOM 869 C C . PRO A 1 112 ? 6.476 0.866 12.006 1.00 84.00 112 PRO A C 1
ATOM 871 O O . PRO A 1 112 ? 6.251 1.651 12.906 1.00 84.00 112 PRO A O 1
ATOM 874 N N . LEU A 1 113 ? 7.303 1.178 11.009 1.00 86.25 113 LEU A N 1
ATOM 875 C CA . LEU A 1 113 ? 8.040 2.435 10.889 1.00 86.25 113 LEU A CA 1
ATOM 876 C C . LEU A 1 113 ? 7.121 3.594 10.486 1.00 86.25 113 LEU A C 1
ATOM 878 O O . LEU A 1 113 ? 6.110 3.401 9.810 1.00 86.25 113 LEU A O 1
ATOM 882 N N . LYS A 1 114 ? 7.542 4.815 10.832 1.00 88.38 114 LYS A N 1
ATOM 883 C CA . LYS A 1 114 ? 6.808 6.066 10.598 1.00 88.38 114 LYS A CA 1
ATOM 884 C C . LYS A 1 114 ? 6.187 6.193 9.197 1.00 88.38 114 LYS A C 1
ATOM 886 O O . LYS A 1 114 ? 5.011 6.539 9.136 1.00 88.38 114 LYS A O 1
ATOM 891 N N . PRO A 1 115 ? 6.893 5.907 8.080 1.00 89.50 115 PRO A N 1
ATOM 892 C CA . PRO A 1 115 ? 6.303 6.049 6.747 1.00 89.50 115 PRO A CA 1
ATOM 893 C C . PRO A 1 115 ? 5.104 5.121 6.514 1.00 89.50 115 PRO A C 1
ATOM 895 O O . PRO A 1 115 ? 4.095 5.557 5.972 1.00 89.50 115 PRO A O 1
ATOM 898 N N . TYR A 1 116 ? 5.181 3.873 6.979 1.00 90.69 116 TYR A N 1
ATOM 899 C CA . TYR A 1 116 ? 4.127 2.874 6.780 1.00 90.69 116 TYR A CA 1
ATOM 900 C C . TYR A 1 116 ? 2.951 3.080 7.738 1.00 90.69 116 TYR A C 1
ATOM 902 O O . TYR A 1 116 ? 1.800 2.914 7.348 1.00 90.69 116 TYR A O 1
ATOM 910 N N . LEU A 1 117 ? 3.223 3.517 8.974 1.00 91.69 117 LEU A N 1
ATOM 911 C CA . LEU A 1 117 ? 2.167 3.933 9.899 1.00 91.69 117 LEU A CA 1
ATOM 912 C C . LEU A 1 117 ? 1.414 5.164 9.384 1.00 91.69 117 LEU A C 1
ATOM 914 O O . LEU A 1 117 ? 0.195 5.214 9.499 1.00 91.69 117 LEU A O 1
ATOM 918 N N . ASN A 1 118 ? 2.113 6.131 8.780 1.00 92.69 118 ASN A N 1
ATOM 919 C CA . ASN A 1 118 ? 1.470 7.274 8.132 1.00 92.69 118 ASN A CA 1
ATOM 920 C C . ASN A 1 118 ? 0.581 6.839 6.959 1.00 92.69 118 ASN A C 1
ATOM 922 O O . ASN A 1 118 ? -0.541 7.321 6.849 1.00 92.69 118 ASN A O 1
ATOM 926 N N . ALA A 1 119 ? 1.053 5.928 6.102 1.00 93.06 119 ALA A N 1
ATOM 927 C CA . ALA A 1 119 ? 0.261 5.419 4.979 1.00 93.06 119 ALA A CA 1
ATOM 928 C C . ALA A 1 119 ? -1.005 4.675 5.450 1.00 93.06 119 ALA A C 1
ATOM 930 O O . ALA A 1 119 ? -2.102 4.915 4.934 1.00 93.06 119 ALA A O 1
ATOM 931 N N . LEU A 1 120 ? -0.878 3.846 6.495 1.00 94.94 120 LEU A N 1
ATOM 932 C CA . LEU A 1 120 ? -2.025 3.213 7.148 1.00 94.94 120 LEU A CA 1
ATOM 933 C C . LEU A 1 120 ? -2.990 4.261 7.717 1.00 94.94 120 LEU A C 1
ATOM 935 O O . LEU A 1 120 ? -4.192 4.151 7.507 1.00 94.94 120 LEU A O 1
ATOM 939 N N . LEU A 1 121 ? -2.476 5.289 8.400 1.00 94.69 121 LEU A N 1
ATOM 940 C CA . LEU A 1 121 ? -3.290 6.348 8.995 1.00 94.69 121 LEU A CA 1
ATOM 941 C C . LEU A 1 121 ? -4.129 7.083 7.945 1.00 94.69 121 LEU A C 1
ATOM 943 O O . LEU A 1 121 ? -5.324 7.266 8.149 1.00 94.69 121 LEU A O 1
ATOM 947 N N . VAL A 1 122 ? -3.521 7.450 6.815 1.00 95.44 122 VAL A N 1
ATOM 948 C CA . VAL A 1 122 ? -4.226 8.090 5.694 1.00 95.44 122 VAL A CA 1
ATOM 949 C C . VAL A 1 122 ? -5.330 7.175 5.155 1.00 95.44 122 VAL A C 1
ATOM 951 O O . VAL A 1 122 ? -6.444 7.632 4.908 1.00 95.44 122 VAL A O 1
ATOM 954 N N . SER A 1 123 ? -5.054 5.874 5.031 1.00 95.94 123 SER A N 1
ATOM 955 C CA . SER A 1 123 ? -6.048 4.903 4.556 1.00 95.94 123 SER A CA 1
ATOM 956 C C . SER A 1 123 ? -7.207 4.722 5.539 1.00 95.94 123 SER A C 1
ATOM 958 O O . SER A 1 123 ? -8.361 4.655 5.128 1.00 95.94 123 SER A O 1
ATOM 960 N N . LEU A 1 124 ? -6.921 4.693 6.843 1.00 95.12 124 LEU A N 1
ATOM 961 C CA . LEU A 1 124 ? -7.936 4.610 7.895 1.00 95.12 124 LEU A CA 1
ATOM 962 C C . LEU A 1 124 ? -8.788 5.882 7.972 1.00 95.12 124 LEU A C 1
ATOM 964 O O . LEU A 1 124 ? -9.996 5.789 8.149 1.00 95.12 124 LEU A O 1
ATOM 968 N N . GLN A 1 125 ? -8.196 7.063 7.797 1.00 94.56 125 GLN A N 1
ATOM 969 C CA . GLN A 1 125 ? -8.946 8.322 7.738 1.00 94.56 125 GLN A CA 1
ATOM 970 C C . GLN A 1 125 ? -9.895 8.349 6.534 1.00 94.56 125 GLN A C 1
ATOM 972 O O . GLN A 1 125 ? -11.072 8.664 6.691 1.00 94.56 125 GLN A O 1
ATOM 977 N N . ALA A 1 126 ? -9.428 7.916 5.358 1.00 94.38 126 ALA A N 1
ATOM 978 C CA . ALA A 1 126 ? -10.298 7.748 4.196 1.00 94.38 126 ALA A CA 1
ATOM 979 C C . ALA A 1 126 ? -11.416 6.720 4.459 1.00 94.38 126 ALA A C 1
ATOM 981 O O . ALA A 1 126 ? -12.546 6.900 4.006 1.00 94.38 126 ALA A O 1
ATOM 982 N N . LEU A 1 127 ? -11.127 5.652 5.214 1.00 93.94 127 LEU A N 1
ATOM 983 C CA . LEU A 1 127 ? -12.124 4.635 5.558 1.00 93.94 127 LEU A CA 1
ATOM 984 C C . LEU A 1 127 ? -13.189 5.210 6.493 1.00 93.94 127 LEU A C 1
ATOM 986 O O . LEU A 1 127 ? -14.374 4.975 6.281 1.00 93.94 127 LEU A O 1
ATOM 990 N N . GLN A 1 128 ? -12.778 6.025 7.466 1.00 92.81 128 GLN A N 1
ATOM 991 C CA . GLN A 1 128 ? -13.675 6.735 8.374 1.00 92.81 128 GLN A CA 1
ATOM 992 C C . GLN A 1 128 ? -14.645 7.649 7.613 1.00 92.81 128 GLN A C 1
ATOM 994 O O . GLN A 1 128 ? -15.832 7.692 7.937 1.00 92.81 128 GLN A O 1
ATOM 999 N N . GLU A 1 129 ? -14.160 8.363 6.594 1.00 90.81 129 GLU A N 1
ATOM 1000 C CA . GLU A 1 129 ? -14.986 9.228 5.742 1.00 90.81 129 GLU A CA 1
ATOM 1001 C C . GLU A 1 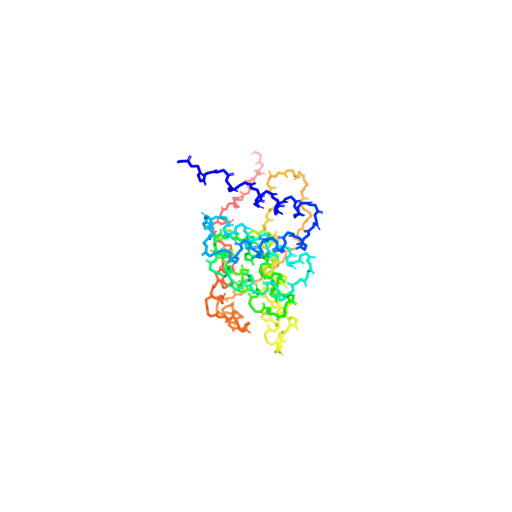129 ? -16.017 8.434 4.921 1.00 90.81 129 GLU A C 1
ATOM 1003 O O . GLU A 1 129 ? -17.113 8.932 4.658 1.00 90.81 129 GLU A O 1
ATOM 1008 N N . GLN A 1 130 ? -15.699 7.189 4.551 1.00 89.88 130 GLN A N 1
ATOM 1009 C CA . GLN A 1 130 ? -16.577 6.304 3.775 1.00 89.88 130 GLN A CA 1
ATOM 1010 C C . GLN A 1 130 ? -17.477 5.398 4.629 1.00 89.88 130 GLN A C 1
ATOM 1012 O O . GLN A 1 130 ? -18.394 4.766 4.100 1.00 89.88 130 GLN A O 1
ATOM 1017 N N . SER A 1 131 ? -17.256 5.329 5.944 1.00 88.25 131 SER A N 1
ATOM 1018 C CA . SER A 1 131 ? -18.039 4.486 6.847 1.00 88.25 131 SER A CA 1
ATOM 1019 C C . SER A 1 131 ? -19.524 4.872 6.843 1.00 88.25 131 SER A C 1
ATOM 1021 O O . SER A 1 131 ? -19.933 5.969 7.250 1.00 88.25 131 SER A O 1
ATOM 1023 N N . ALA A 1 132 ? -20.362 3.918 6.432 1.00 85.31 132 ALA A N 1
ATOM 1024 C CA . ALA A 1 132 ? -21.806 4.106 6.313 1.00 85.31 132 ALA A CA 1
ATOM 1025 C C . ALA A 1 132 ? -22.504 4.266 7.675 1.00 85.31 132 ALA A C 1
ATOM 1027 O O . ALA A 1 132 ? -23.464 5.028 7.792 1.00 85.31 132 ALA A O 1
ATOM 1028 N N . THR A 1 133 ? -22.025 3.568 8.709 1.00 88.50 133 THR A N 1
ATOM 1029 C CA . THR A 1 133 ? -22.649 3.544 10.039 1.00 88.50 133 THR A CA 1
ATOM 1030 C C . THR A 1 133 ? -21.863 4.374 11.048 1.00 88.50 133 THR A C 1
ATOM 1032 O O . THR A 1 133 ? -20.636 4.454 10.991 1.00 88.50 133 THR A O 1
ATOM 1035 N N . GLN A 1 134 ? -22.575 4.961 12.013 1.00 87.94 134 GLN A N 1
ATOM 1036 C CA . GLN A 1 134 ? -21.958 5.706 13.113 1.00 87.94 134 GLN A CA 1
ATOM 1037 C C . GLN A 1 134 ? -21.008 4.819 13.935 1.00 87.94 134 GLN A C 1
ATOM 1039 O O . GLN A 1 134 ? -19.890 5.229 14.219 1.00 87.94 134 GLN A O 1
ATOM 1044 N N . ALA A 1 135 ? -21.410 3.576 14.219 1.00 86.88 135 ALA A N 1
ATOM 1045 C CA . ALA A 1 135 ? -20.577 2.615 14.941 1.00 86.88 135 ALA A CA 1
ATOM 1046 C C . ALA A 1 135 ? -19.255 2.311 14.211 1.00 86.88 135 ALA A C 1
ATOM 1048 O O . ALA A 1 135 ? -18.201 2.287 14.836 1.00 86.88 135 ALA A O 1
ATOM 1049 N N . SER A 1 136 ? -19.288 2.141 12.881 1.00 86.19 136 SER A N 1
ATOM 1050 C CA . SER A 1 136 ? -18.069 1.944 12.083 1.00 86.19 136 SER A CA 1
ATOM 1051 C C . SER A 1 136 ? -17.177 3.187 12.119 1.00 86.19 136 SER A C 1
ATOM 1053 O O . SER A 1 136 ? -15.976 3.064 12.338 1.00 86.19 136 SER A O 1
ATOM 1055 N N . ARG A 1 137 ? -17.751 4.395 11.995 1.00 89.81 137 ARG A N 1
ATOM 1056 C CA . ARG A 1 137 ? -16.984 5.652 12.100 1.00 89.81 137 ARG A CA 1
ATOM 1057 C C . ARG A 1 137 ? -16.289 5.802 13.447 1.00 89.81 137 ARG A C 1
ATOM 1059 O O . ARG A 1 137 ? -15.142 6.233 13.478 1.00 89.81 137 ARG A O 1
ATOM 1066 N N . GLU A 1 138 ? -16.975 5.474 14.538 1.00 89.38 138 GLU A N 1
ATOM 1067 C CA . GLU A 1 138 ? -16.427 5.531 15.898 1.00 89.38 138 GLU A CA 1
ATOM 1068 C C . GLU A 1 138 ? -15.311 4.501 16.096 1.00 89.38 138 GLU A C 1
ATOM 1070 O O . GLU A 1 138 ? -14.246 4.845 16.607 1.00 89.38 138 GLU A O 1
ATOM 1075 N N . ALA A 1 139 ? -15.501 3.272 15.608 1.00 88.94 139 ALA A N 1
ATOM 1076 C CA . ALA A 1 139 ? -14.469 2.240 15.636 1.00 88.94 139 ALA A CA 1
ATOM 1077 C C . ALA A 1 139 ? -13.212 2.663 14.858 1.00 88.94 139 ALA A C 1
ATOM 1079 O O . ALA A 1 139 ? -12.096 2.559 15.370 1.00 88.94 139 ALA A O 1
ATOM 1080 N N . VAL A 1 140 ? -13.379 3.203 13.643 1.00 90.81 140 VAL A N 1
ATOM 1081 C CA . VAL A 1 140 ? -12.248 3.693 12.842 1.00 90.81 140 VAL A CA 1
ATOM 1082 C C . VAL A 1 140 ? -11.575 4.885 13.523 1.00 90.81 140 VAL A C 1
ATOM 1084 O O . VAL A 1 140 ? -10.349 4.909 13.601 1.00 90.81 140 VAL A O 1
ATOM 1087 N N . ALA A 1 141 ? -12.343 5.835 14.074 1.00 90.12 141 ALA A N 1
ATOM 1088 C CA . ALA A 1 141 ? -11.804 6.971 14.829 1.00 90.12 141 ALA A CA 1
ATOM 1089 C C . ALA A 1 141 ? -10.908 6.497 15.978 1.00 90.12 141 ALA A C 1
ATOM 1091 O O . ALA A 1 141 ? -9.793 6.988 16.160 1.00 90.12 141 ALA A O 1
ATOM 1092 N N . ARG A 1 142 ? -11.373 5.485 16.714 1.00 89.56 142 ARG A N 1
ATOM 1093 C CA . ARG A 1 142 ? -10.630 4.928 17.835 1.00 89.56 142 ARG A CA 1
ATOM 1094 C C . ARG A 1 142 ? -9.336 4.249 17.395 1.00 89.56 142 ARG A C 1
ATOM 1096 O O . ARG A 1 142 ? -8.289 4.442 18.008 1.00 89.56 142 ARG A O 1
ATOM 1103 N N . ILE A 1 143 ? -9.372 3.502 16.295 1.00 90.81 143 ILE A N 1
ATOM 1104 C CA . ILE A 1 143 ? -8.171 2.885 15.715 1.00 90.81 143 ILE A CA 1
ATOM 1105 C C . ILE A 1 143 ? -7.185 3.953 15.229 1.00 90.81 143 ILE A C 1
ATOM 1107 O O . ILE A 1 143 ? -5.984 3.832 15.469 1.00 90.81 143 ILE A O 1
ATOM 1111 N N . VAL A 1 144 ? -7.677 5.015 14.589 1.00 91.56 144 VAL A N 1
ATOM 1112 C CA . VAL A 1 144 ? -6.878 6.169 14.153 1.00 91.56 144 VAL A CA 1
ATOM 1113 C C . VAL A 1 144 ? -6.130 6.783 15.339 1.00 91.56 144 VAL A C 1
ATOM 1115 O O . VAL A 1 144 ? -4.919 6.984 15.241 1.00 91.56 144 VAL A O 1
ATOM 1118 N N . GLU A 1 145 ? -6.796 7.008 16.475 1.00 89.44 145 GLU A N 1
ATOM 1119 C CA . GLU A 1 145 ? -6.154 7.509 17.701 1.00 89.44 145 GLU A CA 1
ATOM 1120 C C . GLU A 1 145 ? -5.033 6.582 18.193 1.00 89.44 145 GLU A C 1
ATOM 1122 O O . GLU A 1 145 ? -3.939 7.046 18.522 1.00 89.44 145 GLU A O 1
ATOM 1127 N N . LEU A 1 146 ? -5.267 5.267 18.207 1.00 88.69 146 LEU A N 1
ATOM 1128 C CA . LEU A 1 146 ? -4.275 4.285 18.656 1.00 88.69 146 LEU A CA 1
ATOM 1129 C C . LEU A 1 146 ? -3.055 4.226 17.720 1.00 88.69 146 LEU A C 1
ATOM 1131 O O . LEU A 1 146 ? -1.909 4.189 18.183 1.00 88.69 146 LEU A O 1
ATOM 1135 N N . VAL A 1 147 ? -3.276 4.272 16.402 1.00 88.25 147 VAL A N 1
ATOM 1136 C CA . VAL A 1 147 ? -2.196 4.329 15.403 1.00 88.25 147 VAL A CA 1
ATOM 1137 C C . VAL A 1 147 ? -1.411 5.639 15.528 1.00 88.25 147 VAL A C 1
ATOM 1139 O O . VAL A 1 147 ? -0.178 5.615 15.498 1.00 88.25 147 VAL A O 1
ATOM 1142 N N . GLN A 1 148 ? -2.084 6.775 15.740 1.00 87.25 148 GLN A N 1
ATOM 1143 C CA . GLN A 1 148 ? -1.433 8.069 15.983 1.00 87.25 148 GLN A CA 1
ATOM 1144 C C . GLN A 1 148 ? -0.604 8.061 17.268 1.00 87.25 148 GLN A C 1
ATOM 1146 O O . GLN A 1 148 ? 0.544 8.509 17.262 1.00 87.25 148 GLN A O 1
ATOM 1151 N N . ALA A 1 149 ? -1.130 7.506 18.360 1.00 84.88 149 ALA A N 1
ATOM 1152 C CA . ALA A 1 149 ? -0.384 7.364 19.604 1.00 84.88 149 ALA A CA 1
ATOM 1153 C C . ALA A 1 149 ? 0.889 6.526 19.393 1.00 84.88 149 ALA A C 1
ATOM 1155 O O . ALA A 1 149 ? 1.969 6.901 19.861 1.00 84.88 149 ALA A O 1
ATOM 1156 N N . ARG A 1 150 ? 0.805 5.431 18.622 1.00 84.00 150 ARG A N 1
ATOM 1157 C CA . ARG A 1 150 ? 1.972 4.613 18.252 1.00 84.00 150 ARG A CA 1
ATOM 1158 C C . ARG A 1 150 ? 2.987 5.401 17.425 1.00 84.00 150 ARG A C 1
ATOM 1160 O O . ARG A 1 150 ? 4.186 5.306 17.685 1.00 84.00 150 ARG A O 1
ATOM 1167 N N . LEU A 1 151 ? 2.518 6.186 16.459 1.00 83.56 151 LEU A N 1
ATOM 1168 C CA . LEU A 1 151 ? 3.355 7.043 15.622 1.00 83.56 151 LEU A CA 1
ATOM 1169 C C . LEU A 1 151 ? 4.137 8.068 16.459 1.00 83.56 151 LEU A C 1
ATOM 1171 O O . LEU A 1 151 ? 5.333 8.253 16.241 1.00 83.56 151 LEU A O 1
ATOM 1175 N N . LEU A 1 152 ? 3.482 8.704 17.435 1.00 81.50 152 LEU A N 1
ATOM 1176 C CA . LEU A 1 152 ? 4.091 9.704 18.321 1.00 81.50 152 LEU A CA 1
ATOM 1177 C C . LEU A 1 152 ? 5.123 9.101 19.283 1.00 81.50 152 LEU A C 1
ATOM 1179 O O . LEU A 1 152 ? 6.100 9.763 19.628 1.00 81.50 152 LEU A O 1
ATOM 1183 N N . ARG A 1 153 ? 4.943 7.838 19.691 1.00 78.88 153 ARG A N 1
ATOM 1184 C CA . ARG A 1 153 ? 5.916 7.108 20.524 1.00 78.88 153 ARG A CA 1
ATOM 1185 C C . ARG A 1 153 ? 7.197 6.742 19.775 1.00 78.88 153 ARG A C 1
ATOM 1187 O O . ARG A 1 153 ? 8.194 6.401 20.415 1.00 78.88 153 ARG A O 1
ATOM 1194 N N . GLN A 1 154 ? 7.209 6.810 18.443 1.00 77.00 154 GLN A N 1
ATOM 1195 C CA . GLN A 1 154 ? 8.435 6.602 17.681 1.00 77.00 154 GLN A CA 1
ATOM 1196 C C . GLN A 1 154 ? 9.378 7.772 17.922 1.00 77.00 154 GLN A C 1
ATOM 1198 O O . GLN A 1 154 ? 9.191 8.863 17.381 1.00 77.00 154 GLN A O 1
ATOM 1203 N N . ARG A 1 155 ? 10.402 7.543 18.754 1.00 58.94 155 ARG A N 1
ATOM 1204 C CA . ARG A 1 155 ? 11.458 8.530 18.976 1.00 58.94 155 ARG A CA 1
ATOM 1205 C C . ARG A 1 155 ? 12.034 8.956 17.620 1.00 58.94 155 ARG A C 1
ATOM 1207 O O . ARG A 1 155 ? 12.214 8.097 16.750 1.00 58.94 155 ARG A O 1
ATOM 1214 N N . PRO A 1 156 ? 12.364 10.245 17.424 1.00 56.16 156 PRO A N 1
ATOM 1215 C CA . PRO A 1 156 ? 13.228 10.612 16.314 1.00 56.16 156 PRO A CA 1
ATOM 1216 C C . PRO A 1 156 ? 14.494 9.750 16.404 1.00 56.16 156 PRO A C 1
ATOM 1218 O O . PRO A 1 156 ? 15.032 9.551 17.497 1.00 56.16 156 PRO A O 1
ATOM 1221 N N . PHE A 1 157 ? 14.922 9.186 15.270 1.00 47.09 157 PHE A N 1
ATOM 1222 C CA . PHE A 1 157 ? 16.184 8.450 15.170 1.00 47.09 157 PHE A CA 1
ATOM 1223 C C . PHE A 1 157 ? 17.297 9.230 15.893 1.00 47.09 157 PHE A C 1
ATOM 1225 O O . PHE A 1 157 ? 17.303 10.462 15.823 1.00 47.09 157 PHE A O 1
ATOM 1232 N N . PRO A 1 158 ? 18.249 8.561 16.571 1.00 45.31 158 PRO A N 1
ATOM 1233 C CA . PRO A 1 158 ? 19.294 9.223 17.340 1.00 45.31 158 PRO A CA 1
ATOM 1234 C C . PRO A 1 158 ? 20.371 9.782 16.403 1.00 45.31 158 PRO A C 1
ATOM 1236 O O . PRO A 1 158 ? 21.529 9.402 16.472 1.00 45.31 158 PRO A O 1
ATOM 1239 N N . PHE A 1 159 ? 20.002 10.684 15.502 1.00 46.19 159 PHE A N 1
ATOM 1240 C CA . PHE A 1 159 ? 20.936 11.535 14.791 1.00 46.19 159 PHE A CA 1
ATOM 1241 C C . PHE A 1 159 ? 20.376 12.954 14.811 1.00 46.19 159 PHE A C 1
ATOM 1243 O O . PHE A 1 159 ? 19.462 13.301 14.075 1.00 46.19 159 PHE A O 1
ATOM 1250 N N . ILE A 1 160 ? 20.986 13.756 15.687 1.00 48.44 160 ILE A N 1
ATOM 1251 C CA . ILE A 1 160 ? 20.919 15.219 15.730 1.00 48.44 160 ILE A CA 1
ATOM 1252 C C . ILE A 1 160 ? 19.554 15.779 16.162 1.00 48.44 160 ILE A C 1
ATOM 1254 O O . ILE A 1 160 ? 18.768 16.216 15.341 1.00 48.44 160 ILE A O 1
ATOM 1258 N N . THR A 1 161 ? 19.333 15.872 17.478 1.00 43.12 161 THR A N 1
ATOM 1259 C CA . THR A 1 161 ? 18.862 17.116 18.126 1.00 43.12 161 THR A CA 1
ATOM 1260 C C . THR A 1 161 ? 18.968 16.979 19.646 1.00 43.12 161 THR A C 1
ATOM 1262 O O . THR A 1 161 ? 18.284 16.168 20.257 1.00 43.12 161 THR A O 1
ATOM 1265 N N . ARG A 1 162 ? 19.800 17.819 20.274 1.00 46.03 162 ARG A N 1
ATOM 1266 C CA . ARG A 1 162 ? 19.867 18.058 21.733 1.00 46.03 162 ARG A CA 1
ATOM 1267 C C . ARG A 1 162 ? 18.700 18.933 22.233 1.00 46.03 162 ARG A C 1
ATOM 1269 O O . ARG A 1 162 ? 18.816 19.601 23.255 1.00 46.03 162 ARG A O 1
ATOM 1276 N N . ALA A 1 163 ? 17.595 18.975 21.495 1.00 47.34 163 ALA A N 1
ATOM 1277 C CA . ALA A 1 163 ? 16.410 19.717 21.885 1.00 47.34 163 ALA A CA 1
ATOM 1278 C C . ALA A 1 163 ? 15.501 18.769 22.666 1.00 47.34 163 ALA A C 1
ATOM 1280 O O . ALA A 1 163 ? 15.007 17.781 22.124 1.00 47.34 163 ALA A O 1
ATOM 1281 N N . ARG A 1 164 ? 15.320 19.063 23.955 1.00 40.34 164 ARG A N 1
ATOM 1282 C CA . ARG A 1 164 ? 14.268 18.469 24.779 1.00 40.34 164 ARG A CA 1
ATOM 1283 C C . ARG A 1 164 ? 12.944 18.664 24.024 1.00 40.34 164 ARG A C 1
ATOM 1285 O O . ARG A 1 164 ? 12.619 19.819 23.739 1.00 40.34 164 ARG A O 1
ATOM 1292 N N . PRO A 1 165 ? 12.222 17.597 23.642 1.00 44.12 165 PRO A N 1
ATOM 1293 C CA . PRO A 1 165 ? 10.909 17.777 23.044 1.00 44.12 165 PRO A CA 1
ATOM 1294 C C . PRO A 1 165 ? 10.030 18.542 24.047 1.00 44.12 165 PRO A C 1
ATOM 1296 O O . PRO A 1 165 ? 10.145 18.289 25.251 1.00 44.12 165 PRO A O 1
ATOM 1299 N N . PRO A 1 166 ? 9.210 19.507 23.590 1.00 41.12 166 PRO A N 1
ATOM 1300 C CA . PRO A 1 166 ? 8.214 20.128 24.452 1.00 41.12 166 PRO A CA 1
ATOM 1301 C C . PRO A 1 166 ? 7.317 19.026 25.014 1.00 41.12 166 PRO A C 1
ATOM 1303 O O . PRO A 1 166 ? 7.018 18.070 24.295 1.00 41.12 166 PRO A O 1
ATOM 1306 N N . ASP A 1 167 ? 6.957 19.149 26.294 1.00 42.16 167 ASP A N 1
ATOM 1307 C CA . ASP A 1 167 ? 6.141 18.184 27.029 1.00 42.16 167 ASP A CA 1
ATOM 1308 C C . ASP A 1 167 ? 4.936 17.773 26.174 1.00 42.16 167 ASP A C 1
ATOM 1310 O O . ASP A 1 167 ? 3.990 18.535 25.965 1.00 42.16 167 ASP A O 1
ATOM 1314 N N . THR A 1 168 ? 5.016 16.571 25.603 1.00 40.41 168 THR A N 1
ATOM 1315 C CA . THR A 1 168 ? 3.935 15.982 24.827 1.00 40.41 168 THR A CA 1
ATOM 1316 C C . THR A 1 168 ? 2.789 15.772 25.788 1.00 40.41 168 THR A C 1
ATOM 1318 O O . THR A 1 168 ? 2.924 14.986 26.729 1.00 40.41 168 THR A O 1
ATOM 1321 N N . ALA A 1 169 ? 1.687 16.484 25.542 1.00 38.88 169 ALA A N 1
ATOM 1322 C CA . ALA A 1 169 ? 0.397 16.213 26.146 1.00 38.88 169 ALA A CA 1
ATOM 1323 C C . ALA A 1 169 ? 0.229 14.698 26.247 1.00 38.88 169 ALA A C 1
ATOM 1325 O O . ALA A 1 169 ? 0.329 13.979 25.249 1.00 38.88 169 ALA A O 1
ATOM 1326 N N . THR A 1 170 ? 0.068 14.224 27.475 1.00 39.62 170 THR A N 1
ATOM 1327 C CA . THR A 1 170 ? -0.264 12.850 27.807 1.00 39.62 170 THR A CA 1
ATOM 1328 C C . THR A 1 170 ? -1.561 12.525 27.079 1.00 39.62 170 THR A C 1
ATOM 1330 O O . THR A 1 170 ? -2.653 12.765 27.588 1.00 39.62 170 THR A O 1
ATOM 1333 N N . LEU A 1 171 ? -1.453 12.003 25.855 1.00 42.22 171 LEU A N 1
ATOM 1334 C CA . LEU A 1 171 ? -2.522 11.247 25.227 1.00 42.22 171 LEU A CA 1
ATOM 1335 C C . LEU A 1 171 ? -2.703 10.021 26.116 1.00 42.22 171 LEU A C 1
ATOM 1337 O O . LEU A 1 171 ? -2.052 8.990 25.949 1.00 42.22 171 LEU A O 1
ATOM 1341 N N . SER A 1 172 ? -3.546 10.188 27.134 1.00 41.16 172 SER A N 1
ATOM 1342 C CA . SER A 1 172 ? -4.078 9.125 27.968 1.00 41.16 172 SER A CA 1
ATOM 1343 C C . SER A 1 172 ? -5.056 8.320 27.117 1.00 41.16 172 SER A C 1
ATOM 1345 O O . SER A 1 172 ? -6.255 8.292 27.371 1.00 41.16 172 SER A O 1
ATOM 1347 N N . THR A 1 173 ? -4.549 7.689 26.061 1.00 52.84 173 THR A N 1
ATOM 1348 C CA . THR A 1 173 ? -5.219 6.567 25.415 1.00 52.84 173 THR A CA 1
ATOM 1349 C C . THR A 1 173 ? -5.235 5.454 26.449 1.00 52.84 173 THR A C 1
ATOM 1351 O O . THR A 1 173 ? -4.246 4.741 26.620 1.00 52.84 173 THR A O 1
ATOM 1354 N N . THR A 1 174 ? -6.333 5.362 27.200 1.00 55.91 174 THR A N 1
ATOM 1355 C CA . THR A 1 174 ? -6.689 4.139 27.914 1.00 55.91 174 THR A CA 1
ATOM 1356 C C . THR A 1 174 ? -6.628 3.017 26.889 1.00 55.91 174 THR A C 1
ATOM 1358 O O . THR A 1 174 ? -7.260 3.113 25.839 1.00 55.91 174 THR A O 1
ATOM 1361 N N . LEU A 1 175 ? -5.776 2.024 27.125 1.00 60.88 175 LEU A N 1
ATOM 1362 C CA . LEU A 1 175 ? -5.742 0.843 26.276 1.00 60.88 175 LEU A CA 1
ATOM 1363 C C . LEU A 1 175 ? -7.068 0.124 26.489 1.00 60.88 175 LEU A C 1
ATOM 1365 O O . LEU A 1 175 ? -7.359 -0.292 27.608 1.00 60.88 175 LEU A O 1
ATOM 1369 N N . ASP A 1 176 ? -7.881 0.061 25.439 1.00 67.50 176 ASP A N 1
ATOM 1370 C CA . ASP A 1 176 ? -9.148 -0.657 25.491 1.00 67.50 176 ASP A CA 1
ATOM 1371 C C . ASP A 1 176 ? -8.868 -2.156 25.698 1.00 67.50 176 ASP A C 1
ATOM 1373 O O . ASP A 1 176 ? -7.825 -2.672 25.278 1.00 67.50 176 ASP A O 1
ATOM 1377 N N . ASP A 1 177 ? -9.793 -2.859 26.355 1.00 78.56 177 ASP A N 1
ATOM 1378 C CA . ASP A 1 177 ? -9.699 -4.310 26.521 1.00 78.56 177 ASP A CA 1
ATOM 1379 C C . ASP A 1 177 ? -9.594 -5.008 25.156 1.00 78.56 177 ASP A C 1
ATOM 1381 O O . ASP A 1 177 ? -10.204 -4.580 24.172 1.00 78.56 177 ASP A O 1
ATOM 1385 N N . ASP A 1 178 ? -8.868 -6.130 25.091 1.00 80.31 178 ASP A N 1
ATOM 1386 C CA . ASP A 1 178 ? -8.613 -6.835 23.823 1.00 80.31 178 ASP A CA 1
ATOM 1387 C C . ASP A 1 178 ? -9.913 -7.265 23.120 1.00 80.31 178 ASP A C 1
ATOM 1389 O O . ASP A 1 178 ? -9.977 -7.291 21.891 1.00 80.31 178 ASP A O 1
ATOM 1393 N N . GLY A 1 179 ? -10.975 -7.546 23.885 1.00 80.19 179 GLY A N 1
ATOM 1394 C CA . GLY A 1 179 ? -12.302 -7.841 23.337 1.00 80.19 179 GLY A CA 1
ATOM 1395 C C . GLY A 1 179 ? -12.948 -6.644 22.631 1.00 80.19 179 GLY A C 1
ATOM 1396 O O . GLY A 1 179 ? -13.570 -6.814 21.585 1.00 80.19 179 GLY A O 1
ATOM 1397 N N . ILE A 1 180 ? -12.754 -5.431 23.154 1.00 83.19 180 ILE A N 1
ATOM 1398 C CA . ILE A 1 180 ? -13.257 -4.189 22.550 1.00 83.19 180 ILE A CA 1
ATOM 1399 C C . ILE A 1 180 ? -12.457 -3.872 21.283 1.00 83.19 180 ILE A C 1
ATOM 1401 O O . ILE A 1 180 ? -13.035 -3.583 20.238 1.00 83.19 180 ILE A O 1
ATOM 1405 N N . LEU A 1 181 ? -11.129 -4.003 21.351 1.00 82.69 181 LEU A N 1
ATOM 1406 C CA . LEU A 1 181 ? -10.231 -3.778 20.219 1.00 82.69 181 LEU A CA 1
ATOM 1407 C C . LEU A 1 181 ? -10.536 -4.721 19.045 1.00 82.69 181 LEU A C 1
ATOM 1409 O O . LEU A 1 181 ? -10.566 -4.296 17.888 1.00 82.69 181 LEU A O 1
ATOM 1413 N N . ARG A 1 182 ? -10.797 -5.998 19.350 1.00 84.94 182 ARG A N 1
ATOM 1414 C CA . ARG A 1 182 ? -11.219 -7.002 18.367 1.00 84.94 182 ARG A CA 1
ATOM 1415 C C . ARG A 1 182 ? -12.577 -6.646 17.764 1.00 84.94 182 ARG A C 1
ATOM 1417 O O . ARG A 1 182 ? -12.703 -6.651 16.543 1.00 84.94 182 ARG A O 1
ATOM 1424 N N . GLY A 1 183 ? -13.532 -6.226 18.596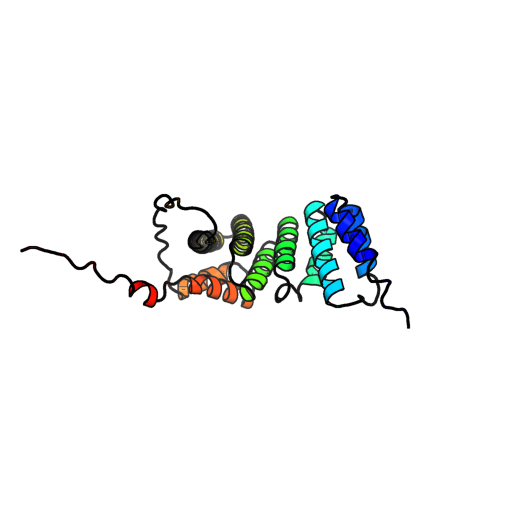 1.00 84.38 183 GLY A N 1
ATOM 1425 C CA . GLY A 1 183 ? -14.827 -5.721 18.140 1.00 84.38 183 GLY A CA 1
ATOM 1426 C C . GLY A 1 183 ? -14.696 -4.542 17.173 1.00 84.38 183 GLY A C 1
ATOM 1427 O O . GLY A 1 183 ? -15.362 -4.524 16.142 1.00 84.38 183 GLY A O 1
ATOM 1428 N N . TYR A 1 184 ? -13.784 -3.596 17.425 1.00 85.62 184 TYR A N 1
ATOM 1429 C CA . TYR A 1 184 ? -13.513 -2.527 16.463 1.00 85.62 184 TYR A CA 1
ATOM 1430 C C . TYR A 1 184 ? -12.984 -3.080 15.143 1.00 85.62 184 TYR A C 1
ATOM 1432 O O . TYR A 1 184 ? -13.560 -2.756 14.109 1.00 85.62 184 TYR A O 1
ATOM 1440 N N . CYS A 1 185 ? -11.967 -3.949 15.165 1.00 85.31 185 CYS A N 1
ATOM 1441 C CA . CYS A 1 185 ? -11.367 -4.536 13.958 1.00 85.31 185 CYS A CA 1
ATOM 1442 C C . CYS A 1 185 ? -12.394 -5.276 13.076 1.00 85.31 185 CYS A C 1
ATOM 1444 O O . CYS A 1 185 ? -12.345 -5.174 11.851 1.00 85.31 185 CYS A O 1
ATOM 1446 N N . GLU A 1 186 ? -13.362 -5.961 13.686 1.00 84.69 186 GLU A N 1
ATOM 1447 C CA . GLU A 1 186 ? -14.437 -6.674 12.981 1.00 84.69 186 GLU A CA 1
ATOM 1448 C C . GLU A 1 186 ? -15.438 -5.723 12.294 1.00 84.69 186 GLU A C 1
ATOM 1450 O O . GLU A 1 186 ? -16.019 -6.059 11.262 1.00 84.69 186 GLU A O 1
ATOM 1455 N N . THR A 1 187 ? -15.613 -4.500 12.806 1.00 86.06 187 THR A N 1
ATOM 1456 C CA . THR A 1 187 ? -16.575 -3.521 12.257 1.00 86.06 187 THR A CA 1
ATOM 1457 C C . THR A 1 187 ? -16.079 -2.739 11.033 1.00 86.06 187 THR A C 1
ATOM 1459 O O . THR A 1 187 ? -16.864 -2.002 10.430 1.00 86.06 187 THR A O 1
ATOM 1462 N N . LEU A 1 188 ? -14.808 -2.885 10.632 1.00 83.00 188 LEU A N 1
ATOM 1463 C CA . LEU A 1 188 ? -14.234 -2.151 9.488 1.00 83.00 188 LEU A CA 1
ATOM 1464 C C . LEU A 1 188 ? -14.528 -2.784 8.122 1.00 83.00 188 LEU A C 1
ATOM 1466 O O . LEU A 1 188 ? -14.139 -2.221 7.101 1.00 83.00 188 LEU A O 1
ATOM 1470 N N . GLY A 1 189 ? -15.185 -3.947 8.081 1.00 84.00 189 GLY A N 1
ATOM 1471 C CA . GLY A 1 189 ? -15.407 -4.674 6.826 1.00 84.00 189 GLY A CA 1
ATOM 1472 C C . GLY A 1 189 ? -14.111 -5.176 6.178 1.00 84.00 189 GLY A C 1
ATOM 1473 O O . GLY A 1 189 ? -14.081 -5.408 4.971 1.00 84.00 189 GLY A O 1
ATOM 1474 N N . LEU A 1 190 ? -13.042 -5.310 6.971 1.00 87.19 190 LEU A N 1
ATOM 1475 C CA . LEU A 1 190 ? -11.804 -5.972 6.572 1.00 87.19 190 LEU A CA 1
ATOM 1476 C C . LEU A 1 190 ? -12.010 -7.488 6.551 1.00 87.19 190 LEU A C 1
ATOM 1478 O O . LEU A 1 190 ? -12.886 -8.019 7.240 1.00 87.19 190 LEU A O 1
ATOM 1482 N N . ASP A 1 191 ? -11.180 -8.194 5.787 1.00 89.94 191 ASP A N 1
ATOM 1483 C CA . ASP A 1 191 ? -11.132 -9.645 5.905 1.00 89.94 191 ASP A CA 1
ATOM 1484 C C . ASP A 1 191 ? -10.577 -10.070 7.281 1.00 89.94 191 ASP A C 1
ATOM 1486 O O . ASP A 1 191 ? -9.936 -9.294 7.997 1.00 89.94 191 ASP A O 1
ATOM 1490 N N . ALA A 1 192 ? -10.828 -11.321 7.671 1.00 89.00 192 ALA A N 1
ATOM 1491 C CA . ALA A 1 192 ? -10.423 -11.824 8.983 1.00 89.00 192 ALA A CA 1
ATOM 1492 C C . ALA A 1 192 ? -8.898 -11.786 9.204 1.00 89.00 192 ALA A C 1
ATOM 1494 O O . ALA A 1 192 ? -8.440 -11.639 10.336 1.00 89.00 192 ALA A O 1
ATOM 1495 N N . ARG A 1 193 ? -8.104 -11.911 8.133 1.00 90.38 193 ARG A N 1
ATOM 1496 C CA . ARG A 1 193 ? -6.641 -11.899 8.214 1.00 90.38 193 ARG A CA 1
ATOM 1497 C C . ARG A 1 193 ? -6.133 -10.488 8.492 1.00 90.38 193 ARG A C 1
ATOM 1499 O O . ARG A 1 193 ? -5.260 -10.307 9.336 1.00 90.38 193 ARG A O 1
ATOM 1506 N N . ASP A 1 194 ? -6.678 -9.497 7.807 1.00 91.06 194 ASP A N 1
ATOM 1507 C CA . ASP A 1 194 ? -6.317 -8.098 7.973 1.00 91.06 194 ASP A CA 1
ATOM 1508 C C . ASP A 1 194 ? -6.859 -7.525 9.282 1.00 91.06 194 ASP A C 1
ATOM 1510 O O . ASP A 1 194 ? -6.151 -6.773 9.951 1.00 91.06 194 ASP A O 1
ATOM 1514 N N . ALA A 1 195 ? -8.042 -7.957 9.726 1.00 90.69 195 ALA A N 1
ATOM 1515 C CA . ALA A 1 195 ? -8.533 -7.655 11.068 1.00 90.69 195 ALA A CA 1
ATOM 1516 C C . ALA A 1 195 ? -7.568 -8.166 12.158 1.00 90.69 195 ALA A C 1
ATOM 1518 O O . ALA A 1 195 ? -7.251 -7.427 13.089 1.00 90.69 195 ALA A O 1
ATOM 1519 N N . GLU A 1 196 ? -7.033 -9.386 12.023 1.00 90.69 196 GLU A N 1
ATOM 1520 C CA . GLU A 1 196 ? -6.064 -9.944 12.980 1.00 90.69 196 GLU A CA 1
ATOM 1521 C C . GLU A 1 196 ? -4.695 -9.240 12.913 1.00 90.69 196 GLU A C 1
ATOM 1523 O O . GLU A 1 196 ? -4.061 -9.007 13.944 1.00 90.69 196 GLU A O 1
ATOM 1528 N N . ARG A 1 197 ? -4.246 -8.827 11.719 1.00 90.94 197 ARG A N 1
ATOM 1529 C CA . ARG A 1 197 ? -3.032 -8.003 11.551 1.00 90.94 197 ARG A CA 1
ATOM 1530 C C . ARG A 1 197 ? -3.172 -6.645 12.223 1.00 90.94 197 ARG A C 1
ATOM 1532 O O . ARG A 1 197 ? -2.250 -6.192 12.901 1.00 90.94 197 ARG A O 1
ATOM 1539 N N . LEU A 1 198 ? -4.324 -6.001 12.047 1.00 90.88 198 LEU A N 1
ATOM 1540 C CA . LEU A 1 198 ? -4.631 -4.727 12.682 1.00 90.88 198 LEU A CA 1
ATOM 1541 C C . LEU A 1 198 ? -4.693 -4.884 14.203 1.00 90.88 198 LEU A C 1
ATOM 1543 O O . LEU A 1 198 ? -4.038 -4.126 14.914 1.00 90.88 198 LEU A O 1
ATOM 1547 N N . PHE A 1 199 ? -5.388 -5.909 14.697 1.00 90.81 199 PHE A N 1
ATOM 1548 C CA . PHE A 1 199 ? -5.411 -6.249 16.117 1.00 90.81 199 PHE A CA 1
ATOM 1549 C C . PHE A 1 199 ? -3.990 -6.439 16.668 1.00 90.81 199 PHE A C 1
ATOM 1551 O O . PHE A 1 199 ? -3.606 -5.760 17.615 1.00 90.81 199 PHE A O 1
ATOM 1558 N N . SER A 1 200 ? -3.163 -7.262 16.020 1.00 88.88 200 SER A N 1
ATOM 1559 C CA . SER A 1 200 ? -1.775 -7.522 16.429 1.00 88.88 200 SER A CA 1
ATOM 1560 C C . SER A 1 200 ? -0.923 -6.247 16.484 1.00 88.88 200 SER A C 1
ATOM 1562 O O . SER A 1 200 ? -0.182 -6.023 17.446 1.00 88.88 200 SER A O 1
ATOM 1564 N N . LEU A 1 201 ? -1.056 -5.369 15.483 1.00 87.69 201 LEU A N 1
ATOM 1565 C CA . LEU A 1 201 ? -0.366 -4.076 15.432 1.00 87.69 201 LEU A CA 1
ATOM 1566 C C . LEU A 1 201 ? -0.736 -3.175 16.622 1.00 87.69 201 LEU A C 1
ATOM 1568 O O . LEU A 1 201 ? 0.128 -2.482 17.182 1.00 87.69 201 LEU A O 1
ATOM 1572 N N . LEU A 1 202 ? -2.018 -3.175 16.987 1.00 86.44 202 LEU A N 1
ATOM 1573 C CA . LEU A 1 202 ? -2.575 -2.363 18.060 1.00 86.44 202 LEU A CA 1
ATOM 1574 C C . LEU A 1 202 ? -2.260 -2.961 19.439 1.00 86.44 202 LEU A C 1
ATOM 1576 O O . LEU A 1 202 ? -1.799 -2.234 20.315 1.00 86.44 202 LEU A O 1
ATOM 1580 N N . SER A 1 203 ? -2.389 -4.272 19.639 1.00 82.31 203 SER A N 1
ATOM 1581 C CA . SER A 1 203 ? -2.083 -4.947 20.911 1.00 82.31 203 SER A CA 1
ATOM 1582 C C . SER A 1 203 ? -0.597 -4.881 21.272 1.00 82.31 203 SER A C 1
ATOM 1584 O O . SER A 1 203 ? -0.255 -4.728 22.445 1.00 82.31 203 SER A O 1
ATOM 1586 N N . ALA A 1 204 ? 0.298 -4.850 20.279 1.00 69.75 204 ALA A N 1
ATOM 1587 C CA . ALA A 1 204 ? 1.731 -4.607 20.474 1.00 69.75 204 ALA A CA 1
ATOM 1588 C C . ALA A 1 204 ? 2.070 -3.174 20.957 1.00 69.75 204 ALA A C 1
ATOM 1590 O O . ALA A 1 204 ? 3.230 -2.763 20.899 1.00 69.75 204 ALA A O 1
ATOM 1591 N N . THR A 1 205 ? 1.079 -2.353 21.330 1.00 58.12 205 THR A N 1
ATOM 1592 C CA . THR A 1 205 ? 1.266 -1.034 21.967 1.00 58.12 205 THR A CA 1
ATOM 1593 C C . THR A 1 205 ? 1.070 -1.052 23.485 1.00 58.12 205 THR A C 1
ATOM 1595 O O . THR A 1 205 ? 1.322 -0.022 24.127 1.00 58.12 205 THR A O 1
ATOM 1598 N N . LYS A 1 206 ? 0.645 -2.186 24.066 1.00 55.59 206 LYS A N 1
ATOM 1599 C CA . LYS A 1 206 ? 0.598 -2.355 25.521 1.00 55.59 206 LYS A CA 1
ATOM 1600 C C . LYS A 1 206 ? 2.030 -2.250 26.065 1.00 55.59 206 LYS A C 1
ATOM 1602 O O . LYS A 1 206 ? 2.886 -3.002 25.601 1.00 55.59 206 LYS A O 1
ATOM 1607 N N . PRO A 1 207 ? 2.327 -1.309 26.983 1.00 46.72 207 PRO A N 1
ATOM 1608 C CA . PRO A 1 207 ? 3.615 -1.306 27.658 1.00 46.72 207 PRO A CA 1
ATOM 1609 C C . PRO A 1 207 ? 3.741 -2.636 28.401 1.00 46.72 207 PRO A C 1
ATOM 1611 O O . PRO A 1 207 ? 2.899 -2.969 29.232 1.00 46.72 207 PRO A O 1
ATOM 1614 N N . THR A 1 208 ? 4.750 -3.427 28.052 1.00 42.66 208 THR A N 1
ATOM 1615 C CA . THR A 1 208 ? 5.135 -4.596 28.838 1.00 42.66 208 THR A CA 1
ATOM 1616 C C . THR A 1 208 ? 5.599 -4.111 30.207 1.00 42.66 208 THR A C 1
ATOM 1618 O O . THR A 1 208 ? 6.341 -3.134 30.287 1.00 42.66 208 THR A O 1
ATOM 1621 N N . GLU A 1 209 ? 5.162 -4.774 31.280 1.00 43.44 209 GLU A N 1
ATOM 1622 C CA . GLU A 1 209 ? 5.461 -4.399 32.675 1.00 43.44 209 GLU A CA 1
ATOM 1623 C C . GLU A 1 209 ? 6.970 -4.244 32.973 1.00 43.44 209 GLU A C 1
ATOM 1625 O O . GLU A 1 209 ? 7.335 -3.551 33.921 1.00 43.44 209 GLU A O 1
ATOM 1630 N N . ASP A 1 210 ? 7.855 -4.778 32.125 1.00 40.25 210 ASP A N 1
ATOM 1631 C CA . ASP A 1 210 ? 9.310 -4.591 32.212 1.00 40.25 210 ASP A CA 1
ATOM 1632 C C . ASP A 1 210 ? 9.788 -3.144 31.968 1.00 40.25 210 ASP A C 1
ATOM 1634 O O . ASP A 1 210 ? 10.810 -2.744 32.524 1.00 40.25 210 ASP A O 1
ATOM 1638 N N . ASP A 1 211 ? 9.045 -2.310 31.229 1.00 42.34 211 ASP A N 1
ATOM 1639 C CA . ASP A 1 211 ? 9.408 -0.893 31.030 1.00 42.34 211 ASP A CA 1
ATOM 1640 C C . ASP A 1 211 ? 9.115 -0.025 32.275 1.00 42.34 211 ASP A C 1
ATOM 1642 O O . ASP A 1 211 ? 9.592 1.108 32.381 1.00 42.34 211 ASP A O 1
ATOM 1646 N N . ALA A 1 212 ? 8.348 -0.545 33.242 1.00 42.56 212 ALA A N 1
ATOM 1647 C CA . ALA A 1 212 ? 8.066 0.124 34.514 1.00 42.56 212 ALA A CA 1
ATOM 1648 C C . ALA A 1 212 ? 9.111 -0.188 35.604 1.00 42.56 212 ALA A C 1
ATOM 1650 O O . ALA A 1 212 ? 9.164 0.501 36.624 1.00 42.56 212 ALA A O 1
ATOM 1651 N N . ALA A 1 213 ? 9.965 -1.198 35.402 1.00 42.91 213 ALA A N 1
ATOM 1652 C CA . ALA A 1 213 ? 10.943 -1.633 36.400 1.00 42.91 213 ALA A CA 1
ATOM 1653 C C . ALA A 1 213 ? 12.213 -0.759 36.454 1.00 42.91 213 ALA A C 1
ATOM 1655 O O . ALA A 1 213 ? 12.954 -0.815 37.439 1.00 42.91 213 ALA A O 1
ATOM 1656 N N . ASP A 1 214 ? 12.459 0.082 35.442 1.00 41.97 214 ASP A N 1
ATOM 1657 C CA . ASP A 1 214 ? 13.685 0.891 35.359 1.00 41.97 214 ASP A CA 1
ATOM 1658 C C . ASP A 1 214 ? 13.582 2.265 36.052 1.00 41.97 214 ASP A C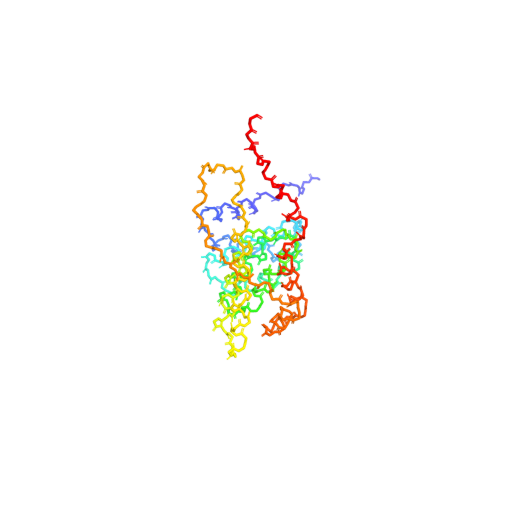 1
ATOM 1660 O O . ASP A 1 214 ? 14.561 3.012 36.142 1.00 41.97 214 ASP A O 1
ATOM 1664 N N . SER A 1 215 ? 12.434 2.598 36.656 1.00 42.25 215 SER A N 1
ATOM 1665 C CA . SER A 1 215 ? 12.340 3.727 37.587 1.00 42.25 215 SER A CA 1
ATOM 1666 C C . SER A 1 215 ? 12.793 3.310 38.990 1.00 42.25 215 SER A C 1
ATOM 1668 O O . SER A 1 215 ? 11.993 3.198 39.921 1.00 42.25 215 SER A O 1
ATOM 1670 N N . LYS A 1 216 ? 14.101 3.089 39.176 1.00 38.69 216 LYS A N 1
ATOM 1671 C CA . LYS A 1 216 ? 14.672 3.050 40.532 1.00 38.69 216 LYS A CA 1
ATOM 1672 C C . LYS A 1 216 ? 14.419 4.402 41.214 1.00 38.69 216 LYS A C 1
ATOM 1674 O O . LYS A 1 216 ? 14.775 5.434 40.641 1.00 38.69 216 LYS A O 1
ATOM 1679 N N . PRO A 1 217 ? 13.854 4.436 42.434 1.00 39.88 217 PRO A N 1
ATOM 1680 C CA . PRO A 1 217 ? 13.641 5.690 43.136 1.00 39.88 217 PRO A CA 1
ATOM 1681 C C . PRO A 1 217 ? 14.995 6.324 43.462 1.00 39.88 217 PRO A C 1
ATOM 1683 O O . PRO A 1 217 ? 15.903 5.669 43.985 1.00 39.88 217 PRO A O 1
ATOM 1686 N N . ALA A 1 218 ? 15.126 7.609 43.128 1.00 42.94 218 ALA A N 1
ATOM 1687 C CA . ALA A 1 218 ? 16.267 8.430 43.495 1.00 42.94 218 ALA A CA 1
ATOM 1688 C C . ALA A 1 218 ? 16.531 8.282 44.999 1.00 42.94 218 ALA A C 1
ATOM 1690 O O . ALA A 1 218 ? 15.649 8.530 45.823 1.00 42.94 218 ALA A O 1
ATOM 1691 N N . LYS A 1 219 ? 17.750 7.859 45.357 1.00 40.97 219 LYS A N 1
ATOM 1692 C CA . LYS A 1 219 ? 18.210 7.874 46.746 1.00 40.97 219 LYS A CA 1
ATOM 1693 C C . LYS A 1 219 ? 18.079 9.303 47.267 1.00 40.97 219 LYS A C 1
ATOM 1695 O O . LYS A 1 219 ? 18.832 10.186 46.867 1.00 40.97 219 LYS A O 1
ATOM 1700 N N . SER A 1 220 ? 17.111 9.503 48.156 1.00 39.44 220 SER A N 1
ATOM 1701 C CA . SER A 1 220 ? 17.002 10.671 49.019 1.00 39.44 220 SER A CA 1
ATOM 1702 C C . SER A 1 220 ? 18.276 10.759 49.853 1.00 39.44 220 SER A C 1
ATOM 1704 O O . SER A 1 220 ? 18.418 10.050 50.848 1.00 39.44 220 SER A O 1
ATOM 1706 N N . VAL A 1 221 ? 19.208 11.617 49.446 1.00 50.72 221 VAL A N 1
ATOM 1707 C CA . VAL A 1 221 ? 20.248 12.117 50.343 1.00 50.72 221 VAL A CA 1
ATOM 1708 C C . VAL A 1 221 ? 19.539 13.049 51.320 1.00 50.72 221 VAL A C 1
ATOM 1710 O O . VAL A 1 221 ? 19.181 14.168 50.964 1.00 50.72 221 VAL A O 1
ATOM 1713 N N . ARG A 1 222 ? 19.272 12.546 52.525 1.00 41.16 222 ARG A N 1
ATOM 1714 C CA . ARG A 1 222 ? 18.989 13.369 53.699 1.00 41.16 222 ARG A CA 1
ATOM 1715 C C . ARG A 1 222 ? 20.105 13.143 54.710 1.00 41.16 222 ARG A C 1
ATOM 1717 O O . ARG A 1 222 ? 20.199 12.068 55.287 1.00 41.16 222 ARG A O 1
ATOM 1724 N N . ASP A 1 223 ? 20.929 14.181 54.783 1.00 42.12 223 ASP A N 1
ATOM 1725 C CA . ASP A 1 223 ? 21.446 14.852 55.973 1.00 42.12 223 ASP A CA 1
ATOM 1726 C C . ASP A 1 223 ? 22.336 14.103 56.983 1.00 42.12 223 ASP A C 1
ATOM 1728 O O . ASP A 1 223 ? 21.898 13.170 57.650 1.00 42.12 223 ASP A O 1
ATOM 1732 N N . LEU A 1 224 ? 23.518 14.724 57.155 1.00 39.47 224 LEU A N 1
ATOM 1733 C CA . LEU A 1 224 ? 24.358 14.876 58.359 1.00 39.47 224 LEU A CA 1
ATOM 1734 C C . LEU A 1 224 ? 25.196 13.678 58.831 1.00 39.47 224 LEU A C 1
ATOM 1736 O O . LEU A 1 224 ? 24.656 12.737 59.448 1.00 39.47 224 LEU A O 1
#

Foldseek 3Di:
DDPPPPVPDLLVVLVVCVVVVVLVVSLVSLVVQLPPPDNPDPVSVLSSLLSNLVSCLSVVVLPSNVVSLVVCVVPCLVPVSNLLSNLSSCVSVVVLLVSLVSLLSSVLNDPCDLVSLVSNLVSLVSLLVVDPDPLLNVLSVLLSLLSVVVNVPPPDDPDDDPDDPPPPPPPPPPLDDLVVNLVSLVSSPHPPVSSVSSSVVSVVPPPDCVVVVPCDDDPPPDDD

Organism: NCBI:txid1314781

Sequence (224 aa):
MSAKMVMKTADFEISSLYARAQYRSALDLVLAELEQTEPESKEYYRSLLDTGLRCCVKLRDVEQGLRLVELSRDKWDTSPSMGSTASEILLMSGRVTDAVSANLSVLDHRSPLKPYLNALLVSLQALQEQSATQASREAVARIVELVQARLLRQRPFPFITRARPPDTATLSTTLDDDGILRGYCETLGLDARDAERLFSLLSATKPTEDDAADSKPAKSVRDL

pLDDT: mean 80.53, std 19.82, range [38.69, 98.44]